Protein AF-A0A959S9S4-F1 (afdb_monomer)

Structure (mmCIF, N/CA/C/O backbone):
data_AF-A0A959S9S4-F1
#
_entry.id   AF-A0A959S9S4-F1
#
loop_
_atom_site.group_PDB
_atom_site.id
_atom_site.type_symbol
_atom_site.label_atom_id
_atom_site.label_alt_id
_atom_site.label_comp_id
_atom_site.label_asym_id
_atom_site.label_entity_id
_atom_site.label_seq_id
_atom_site.pdbx_PDB_ins_code
_atom_site.Cartn_x
_atom_site.Cartn_y
_atom_site.Cartn_z
_atom_site.occupancy
_atom_site.B_iso_or_equiv
_atom_site.auth_seq_id
_atom_site.auth_comp_id
_atom_site.auth_asym_id
_atom_site.auth_atom_id
_atom_site.pdbx_PDB_model_num
ATOM 1 N N . THR A 1 1 ? 29.282 29.010 -17.585 1.00 43.41 1 THR A N 1
ATOM 2 C CA . THR A 1 1 ? 30.269 29.584 -16.651 1.00 43.41 1 THR A CA 1
ATOM 3 C C . THR A 1 1 ? 29.646 29.539 -15.288 1.00 43.41 1 THR A C 1
ATOM 5 O O . THR A 1 1 ? 28.733 30.314 -15.076 1.00 43.41 1 THR A O 1
ATOM 8 N N . GLU A 1 2 ? 30.041 28.625 -14.407 1.00 39.62 2 GLU A N 1
ATOM 9 C CA . GLU A 1 2 ? 29.516 28.628 -13.039 1.00 39.62 2 GLU A CA 1
ATOM 10 C C . GLU A 1 2 ? 30.531 28.007 -12.082 1.00 39.62 2 GLU A C 1
ATOM 12 O O . GLU A 1 2 ? 31.120 26.963 -12.358 1.00 39.62 2 GLU A O 1
ATOM 17 N N . VAL A 1 3 ? 30.793 28.742 -11.004 1.00 46.78 3 VAL A N 1
ATOM 18 C CA . VAL A 1 3 ? 31.687 28.386 -9.905 1.00 46.78 3 VAL A CA 1
ATOM 19 C C . VAL A 1 3 ? 30.784 28.032 -8.739 1.00 46.78 3 VAL A C 1
ATOM 21 O O . VAL A 1 3 ? 30.059 28.902 -8.261 1.00 46.78 3 VAL A O 1
ATOM 24 N N . LEU A 1 4 ? 30.842 26.792 -8.264 1.00 48.06 4 LEU A N 1
ATOM 25 C CA . LEU A 1 4 ? 30.168 26.383 -7.039 1.00 48.06 4 LEU A CA 1
ATOM 26 C C . LEU A 1 4 ? 31.150 25.588 -6.168 1.00 48.06 4 LEU A C 1
ATOM 28 O O . LEU A 1 4 ? 31.636 24.543 -6.573 1.00 48.06 4 LEU A O 1
ATOM 32 N N . PHE A 1 5 ? 31.399 26.164 -4.984 1.00 49.03 5 PHE A N 1
ATOM 33 C CA . PHE A 1 5 ? 32.101 25.656 -3.794 1.00 49.03 5 PHE A CA 1
ATOM 34 C C . PHE A 1 5 ? 33.654 25.663 -3.787 1.00 49.03 5 PHE A C 1
ATOM 36 O O . PHE A 1 5 ? 34.321 24.953 -4.514 1.00 49.03 5 PHE A O 1
ATOM 43 N N . GLN A 1 6 ? 34.200 26.526 -2.909 1.00 51.00 6 GLN A N 1
ATOM 44 C CA . GLN A 1 6 ? 35.607 26.776 -2.522 1.00 51.00 6 GLN A CA 1
ATOM 45 C C . GLN A 1 6 ? 36.687 26.952 -3.618 1.00 51.00 6 GLN A C 1
ATOM 47 O O . GLN A 1 6 ? 36.941 26.127 -4.486 1.00 51.00 6 GLN A O 1
ATOM 52 N N . ARG A 1 7 ? 37.415 28.075 -3.512 1.00 52.47 7 ARG A N 1
ATOM 53 C CA . ARG A 1 7 ? 38.509 28.488 -4.406 1.00 52.47 7 ARG A CA 1
ATOM 54 C C . ARG A 1 7 ? 39.643 27.450 -4.442 1.00 52.47 7 ARG A C 1
ATOM 56 O O . ARG A 1 7 ? 40.525 27.489 -3.591 1.00 52.47 7 ARG A O 1
ATOM 63 N N . GLY A 1 8 ? 39.663 26.599 -5.468 1.00 62.91 8 GLY A N 1
ATOM 64 C CA . GLY A 1 8 ? 40.870 25.869 -5.879 1.00 62.91 8 GLY A CA 1
ATOM 65 C C . GLY A 1 8 ? 40.650 24.482 -6.477 1.00 62.91 8 GLY A C 1
ATOM 66 O O . GLY A 1 8 ? 41.492 24.038 -7.253 1.00 62.91 8 GLY A O 1
ATOM 67 N N . VAL A 1 9 ? 39.528 23.820 -6.182 1.00 62.28 9 VAL A N 1
ATOM 68 C CA . VAL A 1 9 ? 39.210 22.489 -6.721 1.00 62.28 9 VAL A CA 1
ATOM 69 C C . VAL A 1 9 ? 38.007 22.619 -7.648 1.00 62.28 9 VAL A C 1
ATOM 71 O O . VAL A 1 9 ? 36.978 23.160 -7.264 1.00 62.28 9 VAL A O 1
ATOM 74 N N . LYS A 1 10 ? 38.158 22.195 -8.906 1.00 68.38 10 LYS A N 1
ATOM 75 C CA . LYS A 1 10 ? 37.028 22.083 -9.832 1.00 68.38 10 LYS A CA 1
ATOM 76 C C . LYS A 1 10 ? 36.351 20.747 -9.559 1.00 68.38 10 LYS A C 1
ATOM 78 O O . LYS A 1 10 ? 36.948 19.710 -9.846 1.00 68.38 10 LYS A O 1
ATOM 83 N N . ASP A 1 11 ? 35.139 20.777 -9.024 1.00 71.19 11 ASP A N 1
ATOM 84 C CA . ASP A 1 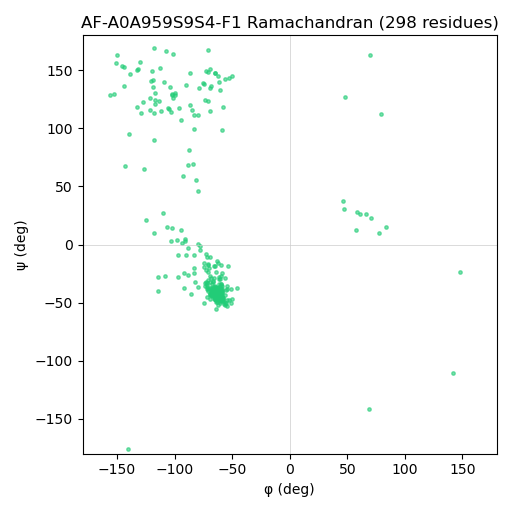11 ? 34.331 19.568 -8.915 1.00 71.19 11 ASP A CA 1
ATOM 85 C C . ASP A 1 11 ? 33.962 19.042 -10.308 1.00 71.19 11 ASP A C 1
ATOM 87 O O . ASP A 1 11 ? 33.800 19.796 -11.275 1.00 71.19 11 ASP A O 1
ATOM 91 N N . SER A 1 12 ? 33.858 17.717 -10.416 1.00 82.56 12 SER A N 1
ATOM 92 C CA . SER A 1 12 ? 33.338 17.080 -11.625 1.00 82.56 12 SER A CA 1
ATOM 93 C C . SER A 1 12 ? 31.848 17.383 -1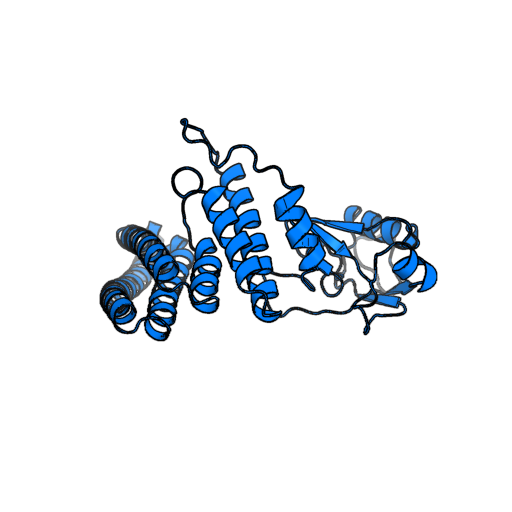1.746 1.00 82.56 12 SER A C 1
ATOM 95 O O . SER A 1 12 ? 31.111 17.269 -10.770 1.00 82.56 12 SER A O 1
ATOM 97 N N . TYR A 1 13 ? 31.403 17.755 -12.942 1.00 86.94 13 TYR A N 1
ATOM 98 C CA . TYR A 1 13 ? 30.013 18.107 -13.208 1.00 86.94 13 TYR A CA 1
ATOM 99 C C . TYR A 1 13 ? 29.509 17.378 -14.452 1.00 86.94 13 TYR A C 1
ATOM 101 O O . TYR A 1 13 ? 30.276 17.098 -15.376 1.00 86.94 13 TYR A O 1
ATOM 109 N N . PHE A 1 14 ? 28.207 17.106 -14.487 1.00 86.06 14 PHE A N 1
ATOM 110 C CA . PHE A 1 14 ? 27.527 16.715 -15.716 1.00 86.06 14 PHE A CA 1
ATOM 111 C C . PHE A 1 14 ? 27.014 17.973 -16.427 1.00 86.06 14 PHE A C 1
ATOM 113 O O . PHE A 1 14 ? 26.462 18.857 -15.772 1.00 86.06 14 PHE A O 1
ATOM 120 N N . PRO A 1 15 ? 27.156 18.077 -17.760 1.00 89.75 15 PRO A N 1
ATOM 121 C CA . PRO A 1 15 ? 26.667 19.233 -18.515 1.00 89.75 15 PRO A CA 1
ATOM 122 C C . PRO A 1 15 ? 25.133 19.262 -18.652 1.00 89.75 15 PRO A C 1
ATOM 124 O O . PRO A 1 15 ? 24.579 20.233 -19.158 1.00 89.75 15 PRO A O 1
ATOM 127 N N . THR A 1 16 ? 24.449 18.194 -18.233 1.00 92.25 16 THR A N 1
ATOM 128 C CA . THR A 1 16 ? 22.994 18.024 -18.267 1.00 92.25 16 THR A CA 1
ATOM 129 C C . THR A 1 16 ? 22.547 17.216 -17.052 1.00 92.25 16 THR A C 1
ATOM 131 O O . THR A 1 16 ? 23.310 16.410 -16.522 1.00 92.25 16 THR A O 1
ATOM 134 N N . ASN A 1 17 ? 21.300 17.411 -16.632 1.00 93.25 17 ASN A N 1
ATOM 135 C CA . ASN A 1 17 ? 20.627 16.588 -15.629 1.00 93.25 17 ASN A CA 1
ATOM 136 C C . ASN A 1 17 ? 19.619 15.597 -16.246 1.00 93.25 17 ASN A C 1
ATOM 138 O O . ASN A 1 17 ? 18.934 14.889 -15.510 1.00 93.25 17 ASN A O 1
ATOM 142 N N . LYS A 1 18 ? 19.519 15.556 -17.580 1.00 95.69 18 LYS A N 1
ATOM 143 C CA . LYS A 1 18 ? 18.645 14.657 -18.343 1.00 95.69 18 LYS A CA 1
ATOM 144 C C . LYS A 1 18 ? 19.453 13.508 -18.925 1.00 95.69 18 LYS A C 1
ATOM 146 O O . LYS A 1 18 ? 20.451 13.747 -19.606 1.00 95.69 18 LYS A O 1
ATOM 151 N N . PHE A 1 19 ? 18.984 12.292 -18.688 1.00 95.06 19 PHE A N 1
ATOM 152 C CA . PHE A 1 19 ? 19.636 11.048 -19.073 1.00 95.06 19 PHE A CA 1
ATOM 153 C C . PHE A 1 19 ? 18.646 10.138 -19.802 1.00 95.06 19 PHE A C 1
ATOM 155 O O . PHE A 1 19 ? 17.430 10.277 -19.663 1.00 95.06 19 PHE A O 1
ATOM 162 N N . SER A 1 20 ? 19.181 9.223 -20.605 1.00 95.94 20 SER A N 1
ATOM 163 C CA . SER A 1 20 ? 18.393 8.290 -21.403 1.00 95.94 20 SER A CA 1
ATOM 164 C C . SER A 1 20 ? 19.095 6.941 -21.461 1.00 95.94 20 SER A C 1
ATOM 166 O O . SER A 1 20 ? 20.311 6.896 -21.653 1.00 95.94 20 SER A O 1
ATOM 168 N N . ILE A 1 21 ? 18.337 5.860 -21.292 1.00 96.38 21 ILE A N 1
ATOM 169 C CA . ILE A 1 21 ? 18.815 4.483 -21.444 1.00 96.38 21 ILE A CA 1
ATOM 170 C C . ILE A 1 21 ? 18.127 3.901 -22.683 1.00 96.38 21 ILE A C 1
ATOM 172 O O . ILE A 1 21 ? 16.899 3.772 -22.668 1.00 96.38 21 ILE A O 1
ATOM 176 N N . PRO A 1 22 ? 18.862 3.565 -23.759 1.00 96.62 22 PRO A N 1
ATOM 177 C CA . PRO A 1 22 ? 18.266 2.964 -24.946 1.00 96.62 22 PRO A CA 1
ATOM 178 C C . PRO A 1 22 ? 17.685 1.584 -24.623 1.00 96.62 22 PRO A C 1
ATOM 180 O O . PRO A 1 22 ? 18.199 0.863 -23.768 1.00 96.62 22 PRO A O 1
ATOM 183 N N . VAL A 1 23 ? 16.604 1.217 -25.308 1.00 97.25 23 VAL A N 1
ATOM 184 C CA . VAL A 1 23 ? 15.898 -0.051 -25.099 1.00 97.25 23 VAL A CA 1
ATOM 185 C C . VAL A 1 23 ? 15.878 -0.829 -26.407 1.00 97.25 23 VAL A C 1
ATOM 187 O O . VAL A 1 23 ? 15.261 -0.400 -27.384 1.00 97.25 23 VAL A O 1
ATOM 190 N N . ASP A 1 24 ? 16.528 -1.993 -26.420 1.00 95.06 24 ASP A N 1
ATOM 191 C CA . ASP A 1 24 ? 16.422 -2.935 -27.530 1.00 95.06 24 ASP A CA 1
ATOM 192 C C . ASP A 1 24 ? 15.218 -3.863 -27.338 1.00 95.06 24 ASP A C 1
ATOM 194 O O . ASP A 1 24 ? 15.136 -4.604 -26.355 1.00 95.06 24 ASP A O 1
ATOM 198 N N . SER A 1 25 ? 14.284 -3.838 -28.293 1.00 94.56 25 SER A N 1
ATOM 199 C CA . SER A 1 25 ? 13.065 -4.647 -28.216 1.00 94.56 25 SER A CA 1
ATOM 200 C C . SER A 1 25 ? 13.353 -6.146 -28.215 1.00 94.56 25 SER A C 1
ATOM 202 O O . SER A 1 25 ? 12.657 -6.887 -27.527 1.00 94.56 25 SER A O 1
ATOM 204 N N . ALA A 1 26 ? 14.352 -6.616 -28.971 1.00 95.19 26 ALA A N 1
ATOM 205 C CA . ALA A 1 26 ? 14.633 -8.047 -29.027 1.00 95.19 26 ALA A CA 1
ATOM 206 C C . ALA A 1 26 ? 15.126 -8.551 -27.663 1.00 95.19 26 ALA A C 1
ATOM 208 O O . ALA A 1 26 ? 14.662 -9.593 -27.201 1.00 95.19 26 ALA A O 1
ATOM 209 N N . THR A 1 27 ? 15.963 -7.772 -26.976 1.00 95.94 27 THR A N 1
ATOM 210 C CA . THR A 1 27 ? 16.437 -8.065 -25.621 1.00 95.94 27 THR A CA 1
ATOM 211 C C . THR A 1 27 ? 15.300 -8.058 -24.603 1.00 95.94 27 THR A C 1
ATOM 213 O O . THR A 1 27 ? 15.095 -9.065 -23.925 1.00 95.94 27 THR A O 1
ATOM 216 N N . VAL A 1 28 ? 14.526 -6.968 -24.491 1.00 96.19 28 VAL A N 1
ATOM 217 C CA . VAL A 1 28 ? 13.542 -6.841 -23.396 1.00 96.19 28 VAL A CA 1
ATOM 218 C C . VAL A 1 28 ? 12.338 -7.773 -23.539 1.00 96.19 28 VAL A C 1
ATOM 220 O O . VAL A 1 28 ? 11.808 -8.227 -22.526 1.00 96.19 28 VAL A O 1
ATOM 223 N N . PHE A 1 29 ? 11.922 -8.110 -24.763 1.00 95.75 29 PHE A N 1
ATOM 224 C CA . PHE A 1 29 ? 10.915 -9.155 -24.980 1.00 95.75 29 PHE A CA 1
ATOM 225 C C . PHE A 1 29 ? 11.530 -10.559 -24.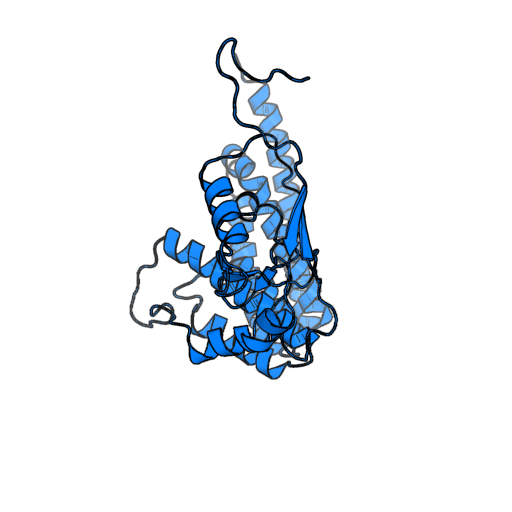892 1.00 95.75 29 PHE A C 1
ATOM 227 O O . PHE A 1 29 ? 10.905 -11.469 -24.351 1.00 95.75 29 PHE A O 1
ATOM 234 N N . GLY A 1 30 ? 12.764 -10.744 -25.374 1.00 95.31 30 GLY A N 1
ATOM 235 C CA . GLY A 1 30 ? 13.457 -12.035 -25.363 1.00 95.31 30 GLY A CA 1
ATOM 236 C C . GLY A 1 30 ? 13.809 -12.538 -23.961 1.00 95.31 30 GLY A C 1
ATOM 237 O O . GLY A 1 30 ? 13.783 -13.744 -23.723 1.00 95.31 30 GLY A O 1
ATOM 238 N N . ASN A 1 31 ? 14.088 -11.633 -23.019 1.00 93.75 31 ASN A N 1
ATOM 239 C CA . ASN A 1 31 ? 14.417 -11.972 -21.631 1.00 93.75 31 ASN A CA 1
ATOM 240 C C . ASN A 1 31 ? 13.231 -11.860 -20.650 1.00 93.75 31 ASN A C 1
ATOM 242 O O . ASN A 1 31 ? 13.411 -12.040 -19.443 1.00 93.75 31 ASN A O 1
ATOM 246 N N . GLY A 1 32 ? 12.027 -11.550 -21.144 1.00 92.44 32 GLY A N 1
ATOM 247 C CA . GLY A 1 32 ? 10.818 -11.425 -20.326 1.00 92.44 32 GLY A CA 1
ATOM 248 C C . GLY A 1 32 ? 10.783 -10.194 -19.413 1.00 92.44 32 GLY A C 1
ATOM 249 O O . GLY A 1 32 ? 10.100 -10.213 -18.390 1.00 92.44 32 GLY A O 1
ATOM 250 N N . THR A 1 33 ? 11.534 -9.134 -19.730 1.00 94.50 33 THR A N 1
ATOM 251 C CA . THR A 1 33 ? 11.342 -7.807 -19.111 1.00 94.50 33 THR A CA 1
ATOM 252 C C . THR A 1 33 ? 10.019 -7.193 -19.544 1.00 94.50 33 THR A C 1
ATOM 254 O O . THR A 1 33 ? 9.323 -6.610 -18.718 1.00 94.50 33 THR A O 1
ATOM 257 N N . LEU A 1 34 ? 9.666 -7.374 -20.815 1.00 95.38 34 LEU A N 1
ATOM 258 C CA . LEU A 1 34 ? 8.348 -7.094 -21.360 1.00 9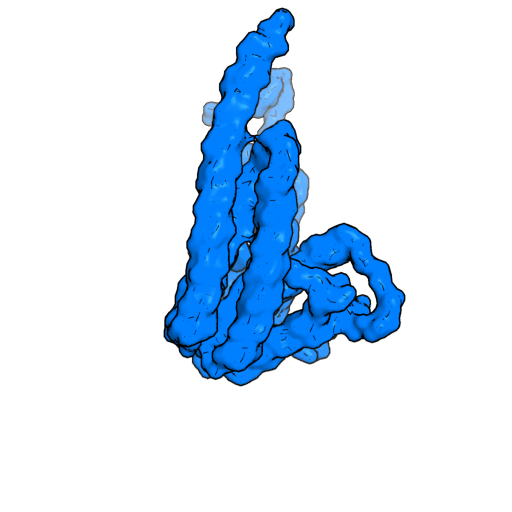5.38 34 LEU A CA 1
ATOM 259 C C . LEU A 1 34 ? 7.665 -8.394 -21.780 1.00 95.38 34 LEU A C 1
ATOM 261 O O . LEU A 1 34 ? 8.302 -9.375 -22.16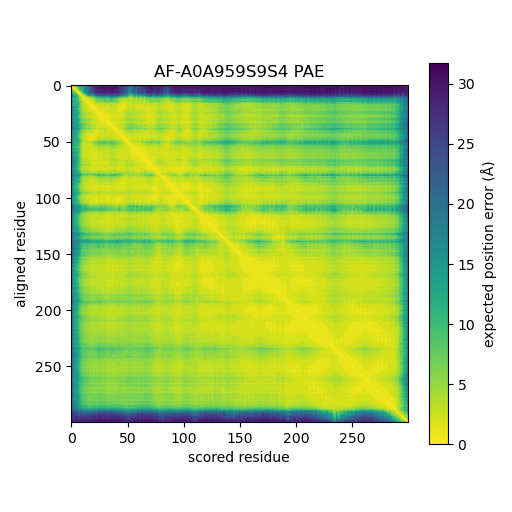8 1.00 95.38 34 LEU A O 1
ATOM 265 N N . THR A 1 35 ? 6.343 -8.377 -21.727 1.00 93.25 35 THR A N 1
ATOM 266 C CA . THR A 1 35 ? 5.458 -9.457 -22.153 1.00 93.25 35 THR A CA 1
ATOM 267 C C . THR A 1 35 ? 4.571 -8.987 -23.300 1.00 93.25 35 THR A C 1
ATOM 269 O O . THR A 1 35 ? 4.448 -7.796 -23.565 1.00 93.25 35 THR A O 1
ATOM 272 N N . ALA A 1 36 ? 3.865 -9.909 -23.958 1.00 91.94 36 ALA A N 1
ATOM 273 C CA . ALA A 1 36 ? 2.897 -9.547 -24.996 1.00 91.94 36 ALA A CA 1
ATOM 274 C C . ALA A 1 36 ? 1.752 -8.637 -24.494 1.00 91.94 36 ALA A C 1
ATOM 276 O O . ALA A 1 36 ? 1.088 -8.002 -25.310 1.00 91.94 36 ALA A O 1
ATOM 277 N N . LYS A 1 37 ? 1.520 -8.561 -23.172 1.00 90.50 37 LYS A N 1
ATOM 278 C CA . LYS A 1 37 ? 0.549 -7.637 -22.564 1.00 90.50 37 LYS A CA 1
ATOM 279 C C . LYS A 1 37 ? 1.050 -6.184 -22.555 1.00 90.50 37 LYS A C 1
ATOM 281 O O . LYS A 1 37 ? 0.243 -5.266 -22.457 1.00 90.50 37 LYS A O 1
ATOM 286 N N . ASP A 1 38 ? 2.357 -5.964 -22.694 1.00 93.00 38 ASP A N 1
ATOM 287 C CA . ASP A 1 38 ? 2.987 -4.643 -22.669 1.00 93.00 38 ASP A CA 1
ATOM 288 C C . ASP A 1 38 ? 2.919 -3.969 -24.043 1.00 93.00 38 ASP A C 1
ATOM 290 O O . ASP A 1 38 ? 3.914 -3.806 -24.750 1.00 93.00 38 ASP A O 1
ATOM 294 N N . THR A 1 39 ? 1.709 -3.583 -24.449 1.00 89.75 39 THR A N 1
ATOM 295 C CA . THR A 1 39 ? 1.465 -2.966 -25.763 1.00 89.75 39 THR A CA 1
ATOM 296 C C . THR A 1 39 ? 1.978 -1.530 -25.860 1.00 89.75 39 THR A C 1
ATOM 298 O O . THR A 1 39 ? 2.204 -1.037 -26.964 1.00 89.75 39 THR A O 1
ATOM 301 N N . VAL A 1 40 ? 2.155 -0.852 -24.722 1.00 93.00 40 VAL A N 1
ATOM 302 C CA . VAL A 1 40 ? 2.684 0.515 -24.624 1.00 93.00 40 VAL A CA 1
ATOM 303 C C . VAL A 1 40 ? 3.982 0.472 -23.821 1.00 93.00 40 VAL A C 1
ATOM 305 O O . VAL A 1 40 ? 3.967 0.164 -22.634 1.00 93.00 40 VAL A O 1
ATOM 308 N N . TRP A 1 41 ? 5.102 0.763 -24.481 1.00 95.69 41 TRP A N 1
ATOM 309 C CA . TRP A 1 41 ? 6.447 0.764 -23.903 1.00 95.69 41 TRP A CA 1
ATOM 310 C C . TRP A 1 41 ? 7.334 1.790 -24.626 1.00 95.69 41 TRP A C 1
ATOM 312 O O . TRP A 1 41 ? 7.004 2.255 -25.722 1.00 95.69 41 TRP A O 1
ATOM 322 N N . GLU A 1 42 ? 8.456 2.162 -24.016 1.00 95.88 42 GLU A N 1
ATOM 323 C CA . GLU A 1 42 ? 9.351 3.205 -24.515 1.00 95.88 42 GLU A CA 1
ATOM 324 C C . GLU A 1 42 ? 10.621 2.635 -25.152 1.00 95.88 42 GLU A C 1
ATOM 326 O O . GLU A 1 42 ? 11.304 1.789 -24.583 1.00 95.88 42 GLU A O 1
ATOM 331 N N . ARG A 1 43 ? 11.013 3.177 -26.313 1.00 95.94 43 ARG A N 1
ATOM 332 C CA . ARG A 1 43 ? 12.289 2.836 -26.981 1.00 95.94 43 ARG A CA 1
ATOM 333 C C . ARG A 1 43 ? 13.525 3.346 -26.234 1.00 95.94 43 ARG A C 1
ATOM 335 O O . ARG A 1 43 ? 14.651 2.999 -26.585 1.00 95.94 43 ARG A O 1
ATOM 342 N N . SER A 1 44 ? 13.317 4.198 -25.242 1.00 96.62 44 SER A N 1
ATOM 343 C CA . SER A 1 44 ? 14.352 4.751 -24.385 1.00 96.62 44 SER A CA 1
ATOM 344 C C . SER A 1 44 ? 13.724 5.166 -23.062 1.00 96.62 44 SER A C 1
ATOM 346 O O . SER A 1 44 ? 12.765 5.934 -23.092 1.00 96.62 44 SER A O 1
ATOM 348 N N . VAL A 1 45 ? 14.283 4.734 -21.935 1.00 97.12 45 VAL A N 1
ATOM 349 C CA . VAL A 1 45 ? 13.866 5.216 -20.613 1.00 97.12 45 VAL A CA 1
ATOM 350 C C . VAL A 1 45 ? 14.521 6.566 -20.369 1.00 97.12 45 VAL A C 1
ATOM 352 O O . VAL A 1 45 ? 15.742 6.648 -20.228 1.00 97.12 45 VAL A O 1
ATOM 355 N N . ASN A 1 46 ? 13.717 7.626 -20.350 1.00 95.81 46 ASN A N 1
ATOM 356 C CA . ASN A 1 46 ? 14.190 8.993 -20.161 1.00 95.81 46 ASN A CA 1
ATOM 357 C C . ASN A 1 46 ? 13.923 9.451 -18.729 1.00 95.81 46 ASN A C 1
ATOM 359 O O . ASN A 1 46 ? 12.797 9.378 -18.252 1.00 95.81 46 ASN A O 1
ATOM 363 N N . PHE A 1 47 ? 14.940 9.983 -18.055 1.00 94.88 47 PHE A N 1
ATOM 364 C CA . PHE A 1 47 ? 14.794 10.449 -16.679 1.00 94.88 47 PHE A CA 1
ATOM 365 C C . PHE A 1 47 ? 15.633 11.694 -16.406 1.00 94.88 47 PHE A C 1
ATOM 367 O O . PHE A 1 47 ? 16.656 11.961 -17.040 1.00 94.88 47 PHE A O 1
ATOM 374 N N . GLU A 1 48 ? 15.168 12.486 -15.446 1.00 94.62 48 GLU A N 1
ATOM 375 C CA . GLU A 1 48 ? 15.830 13.712 -15.012 1.00 94.62 48 GLU A CA 1
ATOM 376 C C . GLU A 1 48 ? 16.247 13.591 -13.551 1.00 94.62 48 GLU A C 1
ATOM 378 O O . GLU A 1 48 ? 15.409 13.381 -12.675 1.00 94.62 48 GLU A O 1
ATOM 383 N N . ILE A 1 49 ? 17.528 13.794 -13.270 1.00 92.94 49 ILE A N 1
ATOM 384 C CA . ILE A 1 49 ? 18.044 13.831 -11.906 1.00 92.94 49 ILE A CA 1
ATOM 385 C C . ILE A 1 49 ? 17.823 15.244 -11.346 1.00 92.94 49 ILE A C 1
ATOM 387 O O . ILE A 1 49 ? 18.580 16.178 -11.614 1.00 92.94 49 ILE A O 1
ATOM 391 N N . LYS A 1 50 ? 16.762 15.419 -10.553 1.00 88.56 50 LYS A N 1
ATOM 392 C CA . LYS A 1 50 ? 16.341 16.717 -9.990 1.00 88.56 50 LYS A CA 1
ATOM 393 C C . LYS A 1 50 ? 17.131 17.111 -8.734 1.00 88.56 50 LYS A C 1
ATOM 395 O O . LYS A 1 50 ? 16.558 17.350 -7.674 1.00 88.56 50 LYS A O 1
ATOM 400 N N . ARG A 1 51 ? 18.461 17.166 -8.833 1.00 86.44 51 ARG A N 1
ATOM 401 C CA . ARG A 1 51 ? 19.345 17.577 -7.730 1.00 86.44 51 ARG A CA 1
ATOM 402 C C . ARG A 1 51 ? 20.633 18.224 -8.225 1.00 86.44 51 ARG A C 1
ATOM 404 O O . ARG A 1 51 ? 21.075 17.980 -9.338 1.00 86.44 51 ARG A O 1
ATOM 411 N N . GLN A 1 52 ? 21.224 19.047 -7.360 1.00 85.31 52 GLN A N 1
ATOM 412 C CA . GLN A 1 52 ? 22.491 19.743 -7.620 1.00 85.31 52 GLN A CA 1
ATOM 413 C C . GLN A 1 52 ? 23.706 18.871 -7.259 1.00 85.31 52 GLN A C 1
ATOM 415 O O . GLN A 1 52 ? 24.689 18.826 -7.987 1.00 85.31 52 GLN A O 1
ATOM 420 N N . MET A 1 53 ? 23.617 18.189 -6.111 1.00 88.12 53 MET A N 1
ATOM 421 C CA . MET A 1 53 ? 24.529 17.152 -5.609 1.00 88.12 53 MET A CA 1
ATOM 422 C C . MET A 1 53 ? 24.481 15.860 -6.439 1.00 88.12 53 MET A C 1
ATOM 424 O O . MET A 1 53 ? 23.370 15.396 -6.636 1.00 88.12 53 MET A O 1
ATOM 428 N N . LEU A 1 54 ? 25.584 15.189 -6.796 1.00 89.31 54 LEU A N 1
ATOM 429 C CA . LEU A 1 54 ? 25.597 13.724 -6.962 1.00 89.31 54 LEU A CA 1
ATOM 430 C C . LEU A 1 54 ? 26.552 13.074 -5.957 1.00 89.31 54 LEU A C 1
ATOM 432 O O . LEU A 1 54 ? 27.691 13.502 -5.806 1.00 89.31 54 LEU A O 1
ATOM 436 N N . LEU A 1 55 ? 26.078 12.043 -5.254 1.00 91.38 55 LEU A N 1
ATOM 437 C CA . LEU A 1 55 ? 26.887 11.265 -4.308 1.00 91.38 55 LEU A CA 1
ATOM 438 C C . LEU A 1 55 ? 27.315 9.941 -4.956 1.00 91.38 55 LEU A C 1
ATOM 440 O O . LEU A 1 55 ? 26.718 9.507 -5.939 1.00 91.38 55 LEU A O 1
ATOM 444 N N . LYS A 1 56 ? 28.313 9.262 -4.378 1.00 92.25 56 LYS A N 1
ATOM 445 C CA . LYS A 1 56 ? 28.861 8.009 -4.933 1.00 92.25 56 LYS A CA 1
ATOM 446 C C . LYS A 1 56 ? 27.804 6.924 -5.162 1.00 92.25 56 LYS A C 1
ATOM 448 O O . LYS A 1 56 ? 27.849 6.267 -6.191 1.00 92.25 56 LYS A O 1
ATOM 453 N N . ASN A 1 57 ? 26.836 6.772 -4.258 1.00 91.62 57 ASN A N 1
ATOM 454 C CA . ASN A 1 57 ? 25.727 5.826 -4.429 1.00 91.62 57 ASN A CA 1
ATOM 455 C C . ASN A 1 57 ? 24.911 6.107 -5.705 1.00 91.62 57 ASN A C 1
ATOM 457 O O . ASN A 1 57 ? 24.546 5.174 -6.405 1.00 91.62 57 ASN A O 1
ATOM 461 N N . HIS A 1 58 ? 24.686 7.376 -6.052 1.00 92.50 58 HIS A N 1
ATOM 462 C CA . HIS A 1 58 ? 23.975 7.753 -7.276 1.00 92.50 58 HIS A CA 1
ATOM 463 C C . HIS A 1 58 ? 24.801 7.422 -8.520 1.00 92.50 58 HIS A C 1
ATOM 465 O O . HIS A 1 58 ? 24.275 6.866 -9.478 1.00 92.50 58 HIS A O 1
ATOM 471 N N . LEU A 1 59 ? 26.107 7.715 -8.481 1.00 92.94 59 LEU A N 1
ATOM 472 C CA . LEU A 1 59 ? 27.024 7.379 -9.571 1.00 92.94 59 LEU A CA 1
ATOM 473 C C . LEU A 1 59 ? 27.100 5.866 -9.798 1.00 92.94 59 LEU A C 1
ATOM 475 O O . LEU A 1 59 ? 27.147 5.441 -10.942 1.00 92.94 59 LEU A O 1
ATOM 479 N N . MET A 1 60 ? 27.048 5.060 -8.735 1.00 94.19 60 MET A N 1
ATOM 480 C CA . MET A 1 60 ? 26.992 3.600 -8.852 1.00 94.19 60 MET A CA 1
ATOM 481 C C . MET A 1 60 ? 25.710 3.119 -9.538 1.00 94.19 60 MET A C 1
ATOM 483 O O . MET A 1 60 ? 25.780 2.224 -10.372 1.00 94.19 60 MET A O 1
ATOM 487 N N . VAL A 1 61 ? 24.548 3.705 -9.222 1.00 94.62 61 VAL A N 1
ATOM 488 C CA . VAL A 1 61 ? 23.296 3.360 -9.920 1.00 94.62 61 VAL A CA 1
ATOM 489 C C . VAL A 1 61 ? 23.386 3.750 -11.397 1.00 94.62 61 VAL A C 1
ATOM 491 O O . VAL A 1 61 ? 23.024 2.956 -12.257 1.00 94.62 61 VAL A O 1
ATOM 494 N N . MET A 1 62 ? 23.912 4.938 -11.708 1.00 94.12 62 MET A N 1
ATOM 495 C CA . MET A 1 62 ? 24.090 5.386 -13.094 1.00 94.12 62 MET A CA 1
ATOM 496 C C . MET A 1 62 ? 25.068 4.505 -13.879 1.00 94.12 62 MET A C 1
ATOM 498 O O . MET A 1 62 ? 24.779 4.160 -15.019 1.00 94.12 62 MET A O 1
ATOM 502 N N . ASP A 1 63 ? 26.194 4.125 -13.276 1.00 95.31 63 ASP A N 1
ATOM 503 C CA . ASP A 1 63 ? 27.182 3.226 -13.880 1.00 95.31 63 ASP A CA 1
ATOM 504 C C . ASP A 1 63 ? 26.584 1.838 -14.143 1.00 95.31 63 ASP A C 1
ATOM 506 O O . ASP A 1 63 ? 26.728 1.292 -15.235 1.00 95.31 63 ASP A O 1
ATOM 510 N N . LEU A 1 64 ? 25.816 1.311 -13.185 1.00 95.75 64 LEU A N 1
ATOM 511 C CA . LEU A 1 64 ? 25.093 0.055 -13.350 1.00 95.75 64 LEU A CA 1
ATOM 512 C C . LEU A 1 64 ? 24.071 0.137 -14.492 1.00 95.75 64 LEU A C 1
ATOM 514 O O . LEU A 1 64 ? 23.989 -0.784 -15.296 1.00 95.75 64 LEU A O 1
ATOM 518 N N . LEU A 1 65 ? 23.319 1.234 -14.606 1.00 95.62 65 LEU A N 1
ATOM 519 C CA . LEU A 1 65 ? 22.358 1.424 -15.699 1.00 95.62 65 LEU A CA 1
ATOM 520 C C . LEU A 1 65 ? 23.043 1.550 -17.063 1.00 95.62 65 LEU A C 1
ATOM 522 O O . LEU A 1 65 ? 22.539 1.010 -18.044 1.00 95.62 65 LEU A O 1
ATOM 526 N N . ALA A 1 66 ? 24.184 2.237 -17.120 1.00 94.56 66 ALA A N 1
ATOM 527 C CA . ALA A 1 66 ? 24.923 2.481 -18.354 1.00 94.56 66 ALA A CA 1
ATOM 528 C C . ALA A 1 66 ? 25.611 1.228 -18.921 1.00 94.56 66 ALA A C 1
ATOM 530 O O . ALA A 1 66 ? 25.870 1.190 -20.118 1.00 94.56 66 ALA A O 1
ATOM 531 N N . ASN A 1 67 ? 25.903 0.227 -18.082 1.00 95.69 67 ASN A N 1
ATOM 532 C CA . ASN A 1 67 ? 26.674 -0.963 -18.465 1.00 95.69 67 ASN A CA 1
ATOM 533 C C . ASN A 1 67 ? 25.892 -2.286 -18.335 1.00 95.69 67 ASN A C 1
ATOM 535 O O . ASN A 1 67 ? 26.490 -3.357 -18.394 1.00 95.69 67 ASN A O 1
ATOM 539 N N . ASN A 1 68 ? 24.577 -2.245 -18.092 1.00 94.62 68 ASN A N 1
ATOM 540 C CA . ASN A 1 68 ? 23.761 -3.456 -17.944 1.00 94.62 68 ASN A CA 1
ATOM 541 C C . ASN A 1 68 ? 23.132 -3.935 -19.262 1.00 94.62 68 ASN A C 1
ATOM 543 O O . ASN A 1 68 ? 22.766 -5.101 -19.341 1.00 94.62 68 ASN A O 1
ATOM 547 N N . ASP A 1 69 ? 22.937 -3.051 -20.252 1.00 94.12 69 ASP A N 1
ATOM 548 C CA . ASP A 1 69 ? 22.342 -3.354 -21.572 1.00 94.12 69 ASP A CA 1
ATOM 549 C C . ASP A 1 69 ? 21.047 -4.193 -21.525 1.00 94.12 69 ASP A C 1
ATOM 551 O O . ASP A 1 69 ? 20.733 -4.972 -22.424 1.00 94.12 69 ASP A O 1
ATOM 555 N N . TRP A 1 70 ? 20.270 -4.036 -20.449 1.00 95.88 70 TRP A N 1
ATOM 556 C CA . TRP A 1 70 ? 19.090 -4.850 -20.133 1.00 95.88 70 TRP A CA 1
ATOM 557 C C . TRP A 1 70 ? 19.352 -6.361 -20.011 1.00 95.88 70 TRP A C 1
ATOM 559 O O . TRP A 1 70 ? 18.394 -7.126 -19.925 1.00 95.88 70 TRP A O 1
ATOM 569 N N . GLU A 1 71 ? 20.605 -6.814 -19.941 1.00 94.62 71 GLU A N 1
ATOM 570 C CA . GLU A 1 71 ? 20.958 -8.232 -19.818 1.00 94.62 71 GLU A CA 1
ATOM 571 C C . GLU A 1 71 ? 20.480 -8.829 -18.491 1.00 94.62 71 GLU A C 1
ATOM 573 O O . GLU A 1 71 ? 20.036 -9.980 -18.440 1.00 94.62 71 GLU A O 1
ATOM 578 N N . ARG A 1 72 ? 20.542 -8.045 -17.405 1.00 94.94 72 ARG A N 1
ATOM 579 C CA . ARG A 1 72 ? 20.069 -8.453 -16.077 1.00 94.94 72 ARG A CA 1
ATOM 580 C C . ARG A 1 72 ? 18.944 -7.538 -15.585 1.00 94.94 72 ARG A C 1
ATOM 582 O O . ARG A 1 72 ? 19.012 -6.322 -15.769 1.00 94.94 72 ARG A O 1
ATOM 589 N N . PRO A 1 73 ? 17.920 -8.084 -14.908 1.00 95.81 73 PRO A N 1
ATOM 590 C CA . PRO A 1 73 ? 16.918 -7.267 -14.237 1.00 95.81 73 PRO A CA 1
ATOM 591 C C . PRO A 1 73 ? 17.540 -6.373 -13.157 1.00 95.81 73 PRO A C 1
ATOM 593 O O . PRO A 1 73 ? 18.301 -6.850 -12.312 1.00 95.81 73 PRO A O 1
ATOM 596 N N . ILE A 1 74 ? 17.167 -5.094 -13.153 1.00 96.06 74 ILE A N 1
ATOM 597 C CA . ILE A 1 74 ? 17.562 -4.130 -12.123 1.00 96.06 74 ILE A CA 1
ATOM 598 C C . ILE A 1 74 ? 16.384 -3.948 -11.174 1.00 96.06 74 ILE A C 1
ATOM 600 O O . ILE A 1 74 ? 15.278 -3.633 -11.615 1.00 96.06 74 ILE A O 1
ATOM 604 N N . TYR A 1 75 ? 16.631 -4.142 -9.879 1.00 96.38 75 TYR A N 1
ATOM 605 C CA . TYR A 1 75 ? 15.623 -3.991 -8.836 1.00 96.38 75 TYR A CA 1
ATOM 606 C C . TYR A 1 75 ? 16.025 -2.935 -7.813 1.00 96.38 75 TYR A C 1
ATOM 608 O O . TYR A 1 75 ? 17.174 -2.877 -7.375 1.00 96.38 75 TYR A O 1
ATOM 616 N N . PHE A 1 76 ? 15.035 -2.167 -7.377 1.00 95.62 76 PHE A N 1
ATOM 617 C CA . PHE A 1 76 ? 15.110 -1.245 -6.257 1.00 95.62 76 PHE A CA 1
ATOM 618 C C . PHE A 1 76 ? 14.286 -1.800 -5.096 1.00 95.62 76 PHE A C 1
ATOM 620 O O . PHE A 1 76 ? 13.207 -2.363 -5.293 1.00 95.62 76 PHE A O 1
ATOM 627 N N . ALA A 1 77 ? 14.786 -1.666 -3.872 1.00 93.12 77 ALA A N 1
ATOM 628 C CA . ALA A 1 77 ? 14.018 -2.050 -2.696 1.00 93.12 77 ALA A CA 1
ATOM 629 C C . ALA A 1 77 ? 12.922 -1.011 -2.443 1.00 93.12 77 ALA A C 1
ATOM 631 O O . ALA A 1 77 ? 13.181 0.187 -2.499 1.00 93.12 77 ALA A O 1
ATOM 632 N N . VAL A 1 78 ? 11.715 -1.456 -2.091 1.00 91.31 78 VAL A N 1
ATOM 633 C CA . VAL A 1 78 ? 10.586 -0.543 -1.821 1.00 91.31 78 VAL A CA 1
ATOM 634 C C . VAL A 1 78 ? 10.841 0.394 -0.621 1.00 91.31 78 VAL A C 1
ATOM 636 O O . VAL A 1 78 ? 10.133 1.380 -0.439 1.00 91.31 78 VAL A O 1
ATOM 639 N N . THR A 1 79 ? 11.863 0.105 0.195 1.00 87.75 79 THR A N 1
ATOM 640 C CA . THR A 1 79 ? 12.214 0.821 1.432 1.00 87.75 79 THR A CA 1
ATOM 641 C C . THR A 1 79 ? 13.311 1.879 1.276 1.00 87.75 79 THR A C 1
ATOM 643 O O . THR A 1 79 ? 13.540 2.636 2.215 1.00 87.75 79 THR A O 1
ATOM 646 N N . THR A 1 80 ? 14.007 1.969 0.133 1.00 84.06 80 THR A N 1
ATOM 647 C CA . THR A 1 80 ? 15.199 2.840 -0.010 1.00 84.06 80 THR A CA 1
ATOM 648 C C . THR A 1 80 ? 14.889 4.322 -0.247 1.00 84.06 80 THR A C 1
ATOM 650 O O . THR A 1 80 ? 15.810 5.134 -0.355 1.00 84.06 80 THR A O 1
ATOM 653 N N . GLY A 1 81 ? 13.605 4.685 -0.286 1.00 81.38 81 GLY A N 1
ATOM 654 C CA . GLY A 1 81 ? 13.122 6.056 -0.441 1.00 81.38 81 GLY A CA 1
ATOM 655 C C . GLY A 1 81 ? 13.369 6.659 -1.837 1.00 81.38 81 GLY A C 1
ATOM 656 O O . GLY A 1 81 ? 14.202 6.155 -2.593 1.00 81.38 81 GLY A O 1
ATOM 657 N N . PRO A 1 82 ? 12.674 7.760 -2.191 1.00 86.00 82 PRO A N 1
ATOM 658 C CA . PRO A 1 82 ? 12.738 8.343 -3.536 1.00 86.00 82 PRO A CA 1
ATOM 659 C C . PRO A 1 82 ? 14.126 8.820 -3.990 1.00 86.00 82 PRO A C 1
ATOM 661 O O . PRO A 1 82 ? 14.420 8.775 -5.181 1.00 86.00 82 PRO A O 1
ATOM 664 N N . ASP A 1 83 ? 14.997 9.243 -3.064 1.00 88.81 83 ASP A N 1
ATOM 665 C CA . ASP A 1 83 ? 16.366 9.695 -3.385 1.00 88.81 83 ASP A CA 1
ATOM 666 C C . ASP A 1 83 ? 17.178 8.588 -4.079 1.00 88.81 83 ASP A C 1
ATOM 668 O O . ASP A 1 83 ? 17.844 8.823 -5.088 1.00 88.81 83 ASP A O 1
ATOM 672 N N . SER A 1 84 ? 17.028 7.346 -3.609 1.00 90.19 84 SER A N 1
ATOM 673 C CA . SER A 1 84 ? 17.729 6.182 -4.162 1.00 90.19 84 SER A CA 1
ATOM 674 C C . SER A 1 84 ? 17.244 5.788 -5.560 1.00 90.19 84 SER A C 1
ATOM 676 O O . SER A 1 84 ? 17.962 5.095 -6.277 1.00 90.19 84 SER A O 1
ATOM 678 N N . TYR A 1 85 ? 16.041 6.209 -5.958 1.00 92.44 85 TYR A N 1
ATOM 679 C CA . TYR A 1 85 ? 15.429 5.830 -7.234 1.00 92.44 85 TYR A CA 1
ATOM 680 C C . TYR A 1 85 ? 15.900 6.682 -8.410 1.00 92.44 85 TYR A C 1
ATOM 682 O O . TYR A 1 85 ? 15.555 6.365 -9.542 1.00 92.44 85 TYR A O 1
ATOM 690 N N . ILE A 1 86 ? 16.653 7.765 -8.167 1.00 92.62 86 ILE A N 1
ATOM 691 C CA . ILE A 1 86 ? 17.170 8.688 -9.196 1.00 92.62 86 ILE A CA 1
ATOM 692 C C . ILE A 1 86 ? 16.127 9.120 -10.241 1.00 92.62 86 ILE A C 1
ATOM 694 O O . ILE A 1 86 ? 16.448 9.321 -11.409 1.00 92.62 86 ILE A O 1
ATOM 698 N N . ASN A 1 87 ? 14.884 9.315 -9.790 1.00 93.38 87 ASN A N 1
ATOM 699 C CA . ASN A 1 87 ? 13.735 9.703 -10.607 1.00 93.38 87 ASN A CA 1
ATOM 700 C C . ASN A 1 87 ? 13.269 8.646 -11.639 1.00 93.38 87 ASN A C 1
ATOM 702 O O . ASN A 1 87 ? 12.683 8.998 -12.660 1.00 93.38 87 ASN A O 1
ATOM 706 N N . LEU A 1 88 ? 13.528 7.359 -11.387 1.00 95.19 88 LEU A N 1
ATOM 707 C CA . LEU A 1 88 ? 13.075 6.236 -12.221 1.00 95.19 88 LEU A CA 1
ATOM 708 C C . LEU A 1 88 ? 11.744 5.625 -11.765 1.00 95.19 88 LEU A C 1
ATOM 710 O O . LEU A 1 88 ? 11.284 4.662 -12.372 1.00 95.19 88 LEU A O 1
ATOM 714 N N . GLN A 1 89 ? 11.124 6.151 -10.707 1.00 94.31 89 GLN A N 1
ATOM 715 C CA . GLN A 1 89 ? 9.953 5.535 -10.081 1.00 94.31 89 GLN A CA 1
ATOM 716 C C . GLN A 1 89 ? 8.741 5.367 -11.011 1.00 94.31 89 GLN A C 1
ATOM 718 O O . GLN A 1 89 ? 7.981 4.420 -10.845 1.00 94.31 89 GLN A O 1
ATOM 723 N N . ASP A 1 90 ? 8.595 6.215 -12.032 1.00 95.00 90 ASP A N 1
ATOM 724 C CA . ASP A 1 90 ? 7.520 6.089 -13.029 1.00 95.00 90 ASP A CA 1
ATOM 725 C C . ASP A 1 90 ? 7.737 4.904 -13.991 1.00 95.00 90 ASP A C 1
ATOM 727 O O . ASP A 1 90 ? 6.835 4.540 -14.739 1.00 95.00 90 ASP A O 1
ATOM 731 N N . HIS A 1 91 ? 8.920 4.286 -13.963 1.00 96.81 91 HIS A N 1
ATOM 732 C CA . HIS A 1 91 ? 9.296 3.096 -14.730 1.00 96.81 91 HIS A CA 1
ATOM 733 C C . HIS A 1 91 ? 9.391 1.837 -13.866 1.00 96.81 91 HIS A C 1
ATOM 735 O O . HIS A 1 91 ? 10.004 0.835 -14.250 1.00 96.81 91 HIS A O 1
ATOM 741 N N . PHE A 1 92 ? 8.834 1.889 -12.658 1.00 96.94 92 PHE A N 1
ATOM 742 C CA . PHE A 1 92 ? 8.867 0.769 -11.738 1.00 96.94 92 PHE A CA 1
ATOM 743 C C . PHE A 1 92 ? 7.713 -0.201 -11.959 1.00 96.94 92 PHE A C 1
ATOM 745 O O . PHE A 1 92 ? 6.598 0.155 -12.336 1.00 96.94 92 PHE A O 1
ATOM 752 N N . GLN A 1 93 ? 8.014 -1.462 -11.687 1.00 96.25 93 GLN A N 1
ATOM 753 C CA . GLN A 1 93 ? 7.069 -2.556 -11.657 1.00 96.25 93 GLN A CA 1
ATOM 754 C C . GLN A 1 93 ? 7.235 -3.309 -10.338 1.00 96.25 93 GLN A C 1
ATOM 756 O O . GLN A 1 93 ? 8.276 -3.922 -10.099 1.00 96.25 93 GLN A O 1
ATOM 761 N N . LEU A 1 94 ? 6.227 -3.259 -9.470 1.00 96.94 94 LEU A N 1
ATOM 762 C CA . LEU A 1 94 ? 6.223 -3.985 -8.205 1.00 96.94 94 LEU A CA 1
ATOM 763 C C . LEU A 1 94 ? 6.069 -5.491 -8.460 1.00 96.94 94 LEU A C 1
ATOM 765 O O . LEU A 1 94 ? 5.096 -5.924 -9.077 1.00 96.94 94 LEU A O 1
ATOM 769 N N . GLU A 1 95 ? 7.021 -6.285 -7.964 1.00 96.62 95 GLU A N 1
ATOM 770 C CA . GLU A 1 95 ? 7.044 -7.753 -8.111 1.00 96.62 95 GLU A CA 1
ATOM 771 C C . GLU A 1 95 ? 7.149 -8.491 -6.760 1.00 96.62 95 GLU A C 1
ATOM 773 O O . GLU A 1 95 ? 7.573 -9.649 -6.691 1.00 96.62 95 GLU A O 1
ATOM 778 N N . GLY A 1 96 ? 6.777 -7.825 -5.665 1.00 95.19 96 GLY A N 1
ATOM 779 C CA . GLY A 1 96 ? 6.862 -8.352 -4.304 1.00 95.19 96 GLY A CA 1
ATOM 780 C C . GLY A 1 96 ? 7.277 -7.257 -3.332 1.00 95.19 96 GLY A C 1
ATOM 781 O O . GLY A 1 96 ? 6.524 -6.327 -3.081 1.00 95.19 96 GLY A O 1
ATOM 782 N N . LEU A 1 97 ? 8.499 -7.356 -2.804 1.00 94.00 97 LEU A N 1
ATOM 783 C CA . LEU A 1 97 ? 9.122 -6.327 -1.956 1.00 94.00 97 LEU A CA 1
ATOM 784 C C . LEU A 1 97 ? 10.159 -5.481 -2.708 1.00 94.00 97 LEU A C 1
ATOM 786 O O . LEU A 1 97 ? 10.978 -4.784 -2.101 1.00 94.00 97 LEU A O 1
ATOM 790 N N . THR A 1 98 ? 10.155 -5.569 -4.033 1.00 95.25 98 THR A N 1
ATOM 791 C CA . THR A 1 98 ? 11.092 -4.876 -4.909 1.00 95.25 98 THR A CA 1
ATOM 792 C C . THR A 1 98 ? 10.374 -4.328 -6.134 1.00 95.25 98 THR A C 1
ATOM 794 O O . THR A 1 98 ? 9.427 -4.925 -6.651 1.00 95.25 98 THR A O 1
ATOM 797 N N . TYR A 1 99 ? 10.869 -3.190 -6.603 1.00 96.69 99 TYR A N 1
ATOM 798 C CA . TYR A 1 99 ? 10.495 -2.570 -7.860 1.00 96.69 99 TYR A CA 1
ATOM 799 C C . TYR A 1 99 ? 11.498 -2.967 -8.936 1.00 96.69 99 TYR A C 1
ATOM 801 O O . TYR A 1 99 ? 12.678 -2.642 -8.822 1.00 96.69 99 TYR A O 1
ATOM 809 N N . ARG A 1 100 ? 11.052 -3.664 -9.979 1.00 97.31 100 ARG A N 1
ATOM 810 C CA . ARG A 1 100 ? 11.844 -3.891 -11.189 1.00 97.31 100 ARG A CA 1
ATOM 811 C C . ARG A 1 100 ? 11.802 -2.641 -12.059 1.00 97.31 100 ARG A C 1
ATOM 813 O O . ARG A 1 100 ? 10.723 -2.103 -12.287 1.00 97.31 100 ARG A O 1
ATOM 820 N N . LEU A 1 101 ? 12.944 -2.213 -12.584 1.00 97.25 101 LEU A N 1
ATOM 821 C CA . LEU A 1 101 ? 12.980 -1.215 -13.649 1.00 97.25 101 LEU A CA 1
ATOM 822 C C . LEU A 1 101 ? 12.533 -1.855 -14.970 1.00 97.25 101 LEU A C 1
ATOM 824 O O . LEU A 1 101 ? 13.122 -2.848 -15.406 1.00 97.25 101 LEU A O 1
ATOM 828 N N . VAL A 1 102 ? 11.519 -1.278 -15.613 1.00 97.44 102 VAL A N 1
ATOM 829 C CA . VAL A 1 102 ? 10.993 -1.725 -16.910 1.00 97.44 102 VAL A CA 1
ATOM 830 C C . VAL A 1 102 ? 10.820 -0.535 -17.859 1.00 97.44 102 VAL A C 1
ATOM 832 O O . VAL A 1 102 ? 10.545 0.571 -17.404 1.00 97.44 102 VAL A O 1
ATOM 835 N N . PRO A 1 103 ? 10.936 -0.716 -19.186 1.00 96.94 103 PRO A N 1
ATOM 836 C CA . PRO A 1 103 ? 10.777 0.373 -20.149 1.00 96.94 103 PRO A CA 1
ATOM 837 C C . PRO A 1 103 ? 9.296 0.689 -20.428 1.00 96.94 103 PRO A C 1
ATOM 839 O O . PRO A 1 103 ? 8.875 0.813 -21.574 1.00 96.94 103 PRO A O 1
ATOM 842 N N . VAL A 1 104 ? 8.486 0.794 -19.377 1.00 96.81 104 VAL A N 1
ATOM 843 C CA . VAL A 1 104 ? 7.070 1.174 -19.435 1.00 96.81 104 VAL A CA 1
ATOM 844 C C . VAL A 1 104 ? 6.897 2.409 -18.572 1.00 96.81 104 VAL A C 1
ATOM 846 O O . VAL A 1 104 ? 7.311 2.399 -17.419 1.00 96.81 104 VAL A O 1
ATOM 849 N N . TYR A 1 105 ? 6.322 3.475 -19.123 1.00 96.12 105 TYR A N 1
ATOM 850 C CA . TYR A 1 105 ? 5.986 4.668 -18.351 1.00 96.12 105 TYR A CA 1
ATOM 851 C C . TYR A 1 105 ? 4.615 4.473 -17.695 1.00 96.12 105 TYR A C 1
ATOM 853 O O . TYR A 1 105 ? 3.606 4.291 -18.376 1.00 96.12 105 TYR A O 1
ATOM 861 N N . SER A 1 106 ? 4.574 4.434 -16.368 1.00 94.06 106 SER A N 1
ATOM 862 C CA . SER A 1 106 ? 3.375 4.165 -15.567 1.00 94.06 106 SER A CA 1
ATOM 863 C C . SER A 1 106 ? 3.382 5.014 -14.293 1.00 94.06 106 SER A C 1
ATOM 865 O O . SER A 1 106 ? 3.537 4.474 -13.201 1.00 94.06 106 SER A O 1
ATOM 867 N N . PRO A 1 107 ? 3.243 6.347 -14.403 1.00 91.56 107 PRO A N 1
ATOM 868 C CA . PRO A 1 107 ? 3.217 7.218 -13.236 1.00 91.56 107 PRO A CA 1
ATOM 869 C C . PRO A 1 107 ? 2.029 6.862 -12.340 1.00 91.56 107 PRO A C 1
ATOM 871 O O . PRO A 1 107 ? 0.922 6.613 -12.825 1.00 91.56 107 PRO A O 1
ATOM 874 N N . ASN A 1 108 ? 2.252 6.875 -11.028 1.00 87.38 108 ASN A N 1
ATOM 875 C CA . ASN A 1 108 ? 1.232 6.537 -10.045 1.00 87.38 108 ASN A CA 1
ATOM 876 C C . ASN A 1 108 ? 0.953 7.728 -9.126 1.00 87.38 108 ASN A C 1
ATOM 878 O O . ASN A 1 108 ? 1.872 8.405 -8.668 1.00 87.38 108 ASN A O 1
ATOM 882 N N . GLN A 1 109 ? -0.327 7.995 -8.868 1.00 83.00 109 GLN A N 1
ATOM 883 C CA . GLN A 1 109 ? -0.739 9.048 -7.939 1.00 83.00 109 GLN A CA 1
ATOM 884 C C . GLN A 1 109 ? -0.721 8.574 -6.483 1.00 83.00 109 GLN A C 1
ATOM 886 O O . GLN A 1 109 ? -0.669 9.405 -5.576 1.00 83.00 109 GLN A O 1
ATOM 891 N N . ASN A 1 110 ? -0.762 7.260 -6.250 1.00 81.50 110 ASN A N 1
ATOM 892 C CA . ASN A 1 110 ? -0.679 6.686 -4.919 1.00 81.50 110 ASN A CA 1
ATOM 893 C C . ASN A 1 110 ? 0.746 6.890 -4.370 1.00 81.50 110 ASN A C 1
ATOM 895 O O . ASN A 1 110 ? 1.690 6.292 -4.883 1.00 81.50 110 ASN A O 1
ATOM 899 N N . PRO A 1 111 ? 0.941 7.681 -3.300 1.00 74.31 111 PRO A N 1
ATOM 900 C CA . PRO A 1 111 ? 2.277 7.948 -2.767 1.00 74.31 111 PRO A CA 1
ATOM 901 C C . PRO A 1 111 ? 2.970 6.693 -2.209 1.00 74.31 111 PRO A C 1
ATOM 903 O O . PRO A 1 111 ? 4.193 6.683 -2.061 1.00 74.31 111 PRO A O 1
ATOM 906 N N . ASN A 1 112 ? 2.211 5.635 -1.905 1.00 75.81 112 ASN A N 1
ATOM 907 C CA . ASN A 1 112 ? 2.726 4.385 -1.347 1.00 75.81 112 ASN A CA 1
ATOM 908 C C . ASN A 1 112 ? 3.123 3.359 -2.417 1.00 75.81 112 ASN A C 1
ATOM 910 O O . ASN A 1 112 ? 3.742 2.349 -2.081 1.00 75.81 112 ASN A O 1
ATOM 914 N N . LEU A 1 113 ? 2.793 3.610 -3.686 1.00 86.12 113 LEU A N 1
ATOM 915 C CA . LEU A 1 113 ? 3.069 2.709 -4.797 1.00 86.12 113 LEU A CA 1
ATOM 916 C C . LEU A 1 113 ? 3.798 3.467 -5.902 1.00 86.12 113 LEU A C 1
ATOM 918 O O . LEU A 1 113 ? 3.319 4.469 -6.415 1.00 86.12 113 LEU A O 1
ATOM 922 N N . GLN A 1 114 ? 4.973 2.975 -6.270 1.00 90.88 114 GLN A N 1
ATOM 923 C CA . GLN A 1 114 ? 5.760 3.547 -7.353 1.00 90.88 114 GLN A CA 1
ATOM 924 C C . GLN A 1 114 ? 5.560 2.725 -8.621 1.00 90.88 114 GLN A C 1
ATOM 926 O O . GLN A 1 114 ? 5.693 1.500 -8.594 1.00 90.88 114 G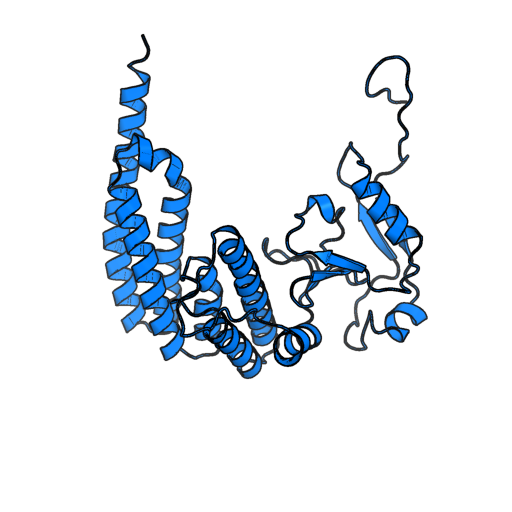LN A O 1
ATOM 931 N N . GLY A 1 115 ? 5.260 3.396 -9.729 1.00 93.50 115 GLY A N 1
ATOM 932 C CA . GLY A 1 115 ? 5.041 2.718 -10.996 1.00 93.50 115 GLY A CA 1
ATOM 933 C C . GLY A 1 115 ? 3.759 1.872 -11.007 1.00 93.50 115 GLY A C 1
ATOM 934 O O . GLY A 1 115 ? 2.732 2.237 -10.428 1.00 93.50 115 GLY A O 1
ATOM 935 N N . ARG A 1 116 ? 3.830 0.705 -11.652 1.00 94.88 116 ARG A N 1
ATOM 936 C CA . ARG A 1 116 ? 2.726 -0.265 -11.759 1.00 94.88 116 ARG A CA 1
ATOM 937 C C . ARG A 1 116 ? 2.944 -1.507 -10.895 1.00 94.88 116 ARG A C 1
ATOM 939 O O . ARG A 1 116 ? 4.064 -1.793 -10.479 1.00 94.88 116 ARG A O 1
ATOM 946 N N . VAL A 1 117 ? 1.900 -2.310 -10.700 1.00 96.44 117 VAL A N 1
ATOM 947 C CA . VAL A 1 117 ? 1.992 -3.644 -10.080 1.00 96.44 117 VAL A CA 1
ATOM 948 C C . VAL A 1 117 ? 1.984 -4.719 -11.165 1.00 96.44 117 VAL A C 1
ATOM 950 O O . VAL A 1 117 ? 1.098 -4.735 -12.014 1.00 96.44 117 VAL A O 1
ATOM 953 N N . ALA A 1 118 ? 2.945 -5.647 -11.148 1.00 96.44 118 ALA A N 1
ATOM 954 C CA . ALA A 1 118 ? 2.882 -6.836 -12.001 1.00 96.44 118 ALA A CA 1
ATOM 955 C C . ALA A 1 118 ? 2.101 -7.949 -11.302 1.00 96.44 118 ALA A C 1
ATOM 957 O O . ALA A 1 118 ? 2.703 -8.858 -10.727 1.00 96.44 118 ALA A O 1
ATOM 958 N N . ALA A 1 119 ? 0.768 -7.880 -11.364 1.00 96.94 119 ALA A N 1
ATOM 959 C CA . ALA A 1 119 ? -0.134 -8.756 -10.615 1.00 96.94 119 ALA A CA 1
ATOM 960 C C . ALA A 1 119 ? 0.197 -10.248 -10.772 1.00 96.94 119 ALA A C 1
ATOM 962 O O . ALA A 1 119 ? 0.387 -10.935 -9.775 1.00 96.94 119 ALA A O 1
ATOM 963 N N . ASP A 1 120 ? 0.364 -10.741 -12.004 1.00 96.19 120 ASP A N 1
ATOM 964 C CA . ASP A 1 120 ? 0.670 -12.156 -12.271 1.00 96.19 120 ASP A CA 1
ATOM 965 C C . ASP A 1 120 ? 1.996 -12.610 -11.634 1.00 96.19 120 ASP A C 1
ATOM 967 O O . ASP A 1 120 ? 2.074 -13.664 -10.996 1.00 96.19 120 ASP A O 1
ATOM 971 N N . ILE A 1 121 ? 3.052 -11.807 -11.800 1.00 96.56 121 ILE A N 1
ATOM 972 C CA . ILE A 1 121 ? 4.394 -12.119 -11.289 1.00 96.56 121 ILE A CA 1
ATOM 973 C C . ILE A 1 121 ? 4.396 -12.044 -9.764 1.00 96.56 121 ILE A C 1
ATOM 975 O O . ILE A 1 121 ? 4.912 -12.941 -9.094 1.00 96.56 121 ILE A O 1
ATOM 979 N N . MET A 1 122 ? 3.818 -10.977 -9.218 1.00 97.69 122 MET A N 1
ATOM 980 C CA . MET A 1 122 ? 3.790 -10.718 -7.790 1.00 97.69 122 MET A CA 1
ATOM 981 C C . MET A 1 122 ? 2.915 -11.732 -7.056 1.00 97.69 122 MET A C 1
ATOM 983 O O . MET A 1 122 ? 3.366 -12.268 -6.048 1.00 97.69 122 MET A O 1
ATOM 987 N N . PHE A 1 123 ? 1.734 -12.066 -7.587 1.00 98.44 123 PHE A N 1
ATOM 988 C CA . PHE A 1 123 ? 0.871 -13.117 -7.048 1.00 98.44 123 PHE A CA 1
ATOM 989 C C . PHE A 1 123 ? 1.637 -14.431 -6.936 1.00 98.44 123 PHE A C 1
ATOM 991 O O . PHE A 1 123 ? 1.751 -14.975 -5.842 1.00 98.44 123 PHE A O 1
ATOM 998 N N . LYS A 1 124 ? 2.274 -14.878 -8.026 1.00 98.12 124 LYS A N 1
ATOM 999 C CA . LYS A 1 124 ? 3.093 -16.095 -8.028 1.00 98.12 124 LYS A CA 1
ATOM 1000 C C . LYS A 1 124 ? 4.245 -16.032 -7.022 1.00 98.12 124 LYS A C 1
ATOM 1002 O O . LYS A 1 124 ? 4.516 -16.998 -6.314 1.00 98.12 124 LYS A O 1
ATOM 1007 N N . ASN A 1 125 ? 4.962 -14.911 -6.956 1.00 97.50 125 ASN A N 1
ATOM 1008 C CA . ASN A 1 125 ? 6.071 -14.757 -6.015 1.00 97.50 125 ASN A CA 1
ATOM 1009 C C . ASN A 1 125 ? 5.587 -14.843 -4.558 1.00 97.50 125 ASN A C 1
ATOM 1011 O O . ASN A 1 125 ? 6.211 -15.533 -3.751 1.00 97.50 125 ASN A O 1
ATOM 1015 N N . VAL A 1 126 ? 4.480 -14.177 -4.234 1.00 97.38 126 VAL A N 1
ATOM 1016 C CA . VAL A 1 126 ? 3.905 -14.133 -2.886 1.00 97.38 126 VAL A CA 1
ATOM 1017 C C . VAL A 1 126 ? 3.355 -15.495 -2.460 1.00 97.38 126 VAL A C 1
ATOM 1019 O O . VAL A 1 126 ? 3.603 -15.918 -1.332 1.00 97.38 126 VAL A O 1
ATOM 1022 N N . THR A 1 127 ? 2.643 -16.199 -3.340 1.00 97.56 127 THR A N 1
ATOM 1023 C CA . THR A 1 127 ? 1.987 -17.468 -2.991 1.00 97.56 127 THR A CA 1
ATOM 1024 C C . THR A 1 127 ? 2.930 -18.669 -3.052 1.00 97.56 127 THR A C 1
ATOM 1026 O O . THR A 1 127 ? 2.783 -19.590 -2.253 1.00 97.56 127 THR A O 1
ATOM 1029 N N . GLU A 1 128 ? 3.925 -18.669 -3.947 1.00 96.94 128 GLU A N 1
ATOM 1030 C CA . GLU A 1 128 ? 4.785 -19.843 -4.171 1.00 96.94 128 GLU A CA 1
ATOM 1031 C C . GLU A 1 128 ? 6.219 -19.692 -3.643 1.00 96.94 128 GLU A C 1
ATOM 1033 O O . GLU A 1 128 ? 6.871 -20.698 -3.357 1.00 96.94 128 GLU A O 1
ATOM 1038 N N . LYS A 1 129 ? 6.763 -18.468 -3.556 1.00 96.00 129 LYS A N 1
ATOM 1039 C CA . LYS A 1 129 ? 8.205 -18.262 -3.297 1.00 96.00 129 LYS A CA 1
ATOM 1040 C C . LYS A 1 129 ? 8.525 -17.595 -1.967 1.00 96.00 129 LYS A C 1
ATOM 1042 O O . LYS A 1 129 ? 9.630 -17.793 -1.453 1.00 96.00 129 LYS A O 1
ATOM 1047 N N . PHE A 1 130 ? 7.625 -16.772 -1.435 1.00 95.44 130 PHE A N 1
ATOM 1048 C CA . PHE A 1 130 ? 7.875 -16.044 -0.194 1.00 95.44 130 PHE A CA 1
ATOM 1049 C C . PHE A 1 130 ? 8.074 -16.997 0.986 1.00 95.44 130 PHE A C 1
ATOM 1051 O O . PHE A 1 130 ? 7.451 -18.052 1.094 1.00 95.44 130 PHE A O 1
ATOM 1058 N N . ARG A 1 131 ? 8.962 -16.594 1.897 1.00 93.75 131 ARG A N 1
ATOM 1059 C CA . ARG A 1 131 ? 9.186 -17.265 3.178 1.00 93.75 131 ARG A CA 1
ATOM 1060 C C . ARG A 1 131 ? 8.825 -16.295 4.292 1.00 93.75 131 ARG A C 1
ATOM 1062 O O . ARG A 1 131 ? 9.425 -15.231 4.392 1.00 93.75 131 ARG A O 1
ATOM 1069 N N . TRP A 1 132 ? 7.867 -16.682 5.126 1.00 91.06 132 TRP A N 1
ATOM 1070 C CA . TRP A 1 132 ? 7.200 -15.789 6.082 1.00 91.06 132 TRP A CA 1
ATOM 1071 C C . TRP A 1 132 ? 7.849 -15.728 7.468 1.00 91.06 132 TRP A C 1
ATOM 1073 O O . TRP A 1 132 ? 7.327 -15.071 8.360 1.00 91.06 132 TRP A O 1
ATOM 1083 N N . GLY A 1 133 ? 8.975 -16.415 7.675 1.00 89.19 133 GLY A N 1
ATOM 1084 C CA . GLY A 1 133 ? 9.767 -16.275 8.902 1.00 89.19 133 GLY A CA 1
ATOM 1085 C C . GLY A 1 133 ? 9.037 -16.652 10.199 1.00 89.19 133 GLY A C 1
ATOM 1086 O O . GLY A 1 133 ? 9.397 -16.129 11.246 1.00 89.19 133 GLY A O 1
ATOM 1087 N N . ASN A 1 134 ? 8.033 -17.538 10.136 1.00 91.19 134 ASN A N 1
ATOM 1088 C CA . ASN A 1 134 ? 7.232 -18.014 11.276 1.00 91.19 134 ASN A CA 1
ATOM 1089 C C . ASN A 1 134 ? 6.495 -16.907 12.056 1.00 91.19 134 ASN A C 1
ATOM 1091 O O . ASN A 1 134 ? 6.224 -17.062 13.247 1.00 91.19 134 ASN A O 1
ATOM 1095 N N . MET A 1 135 ? 6.146 -15.793 11.405 1.00 92.75 135 MET A N 1
ATOM 1096 C CA . MET A 1 135 ? 5.332 -14.730 12.020 1.00 92.75 135 MET A CA 1
ATOM 1097 C C . MET A 1 135 ? 3.925 -15.207 12.422 1.00 92.75 135 MET A C 1
ATOM 1099 O O . MET A 1 135 ? 3.256 -14.570 13.230 1.00 92.75 135 MET A O 1
ATOM 1103 N N . ASP A 1 136 ? 3.497 -16.354 11.909 1.00 94.44 136 ASP A N 1
ATOM 1104 C CA . ASP A 1 136 ? 2.267 -17.073 12.216 1.00 94.44 136 ASP A CA 1
ATOM 1105 C C . ASP A 1 136 ? 2.434 -18.154 13.294 1.00 94.44 136 ASP A C 1
ATOM 1107 O O . ASP A 1 136 ? 1.521 -18.952 13.507 1.00 94.44 136 ASP A O 1
ATOM 1111 N N . ALA A 1 137 ? 3.553 -18.195 14.022 1.00 94.44 137 ALA A N 1
ATOM 1112 C CA . ALA A 1 137 ? 3.718 -19.144 15.121 1.00 94.44 137 ALA A CA 1
ATOM 1113 C C . ALA A 1 137 ? 2.596 -19.004 16.172 1.00 94.44 137 ALA A C 1
ATOM 1115 O O . ALA A 1 137 ? 2.102 -17.907 16.461 1.00 94.44 137 ALA A O 1
ATOM 1116 N N . THR A 1 138 ? 2.148 -20.132 16.722 1.00 93.56 138 THR A N 1
ATOM 1117 C CA . THR A 1 138 ? 1.233 -20.174 17.878 1.00 93.56 138 THR A CA 1
ATOM 1118 C C . THR A 1 138 ? 1.988 -20.153 19.201 1.00 93.56 138 THR A C 1
ATOM 1120 O O . THR A 1 138 ? 1.445 -19.701 20.204 1.00 93.56 138 THR A O 1
ATOM 1123 N N . GLU A 1 139 ? 3.233 -20.631 19.195 1.00 92.62 139 GLU A N 1
ATOM 1124 C CA . GLU A 1 139 ? 4.137 -20.541 20.336 1.00 92.62 139 GLU A CA 1
ATOM 1125 C C . GLU A 1 139 ? 4.566 -19.086 20.580 1.00 92.62 139 GLU A C 1
ATOM 1127 O O . GLU A 1 139 ? 4.647 -18.312 19.620 1.00 92.62 139 GLU A O 1
ATOM 1132 N N . PRO A 1 140 ? 4.883 -18.702 21.831 1.00 89.00 140 PRO A N 1
ATOM 1133 C CA . PRO A 1 140 ? 5.351 -17.357 22.135 1.00 89.00 140 PRO A CA 1
ATOM 1134 C C . PRO A 1 140 ? 6.615 -17.010 21.344 1.00 89.00 140 PRO A C 1
ATOM 1136 O O . PRO A 1 140 ? 7.666 -17.632 21.511 1.00 89.00 140 PRO A O 1
ATOM 1139 N N . ILE A 1 141 ? 6.518 -15.980 20.508 1.00 92.62 141 ILE A N 1
ATOM 1140 C CA . ILE A 1 141 ? 7.645 -15.383 19.795 1.00 92.62 141 ILE A CA 1
ATOM 1141 C C . ILE A 1 141 ? 7.786 -13.920 20.201 1.00 92.62 141 ILE A C 1
ATOM 1143 O O . ILE A 1 141 ? 6.804 -13.250 20.514 1.00 92.62 141 ILE A O 1
ATOM 1147 N N . TYR A 1 142 ? 9.017 -13.417 20.190 1.00 90.00 142 TYR A N 1
ATOM 1148 C CA . TYR A 1 142 ? 9.285 -11.997 20.371 1.00 90.00 142 TYR A CA 1
ATOM 1149 C C . TYR A 1 142 ? 9.652 -11.383 19.023 1.00 90.00 142 TYR A C 1
ATOM 1151 O O . TYR A 1 142 ? 10.660 -11.760 18.425 1.00 90.00 142 TYR A O 1
ATOM 1159 N N . LEU A 1 143 ? 8.826 -10.449 18.554 1.00 91.25 143 LEU A N 1
ATOM 1160 C CA . LEU A 1 143 ? 9.133 -9.596 17.412 1.00 91.25 143 LEU A CA 1
ATOM 1161 C C . LEU A 1 143 ? 9.523 -8.223 17.958 1.00 91.25 143 LEU A C 1
ATOM 1163 O O . LEU A 1 143 ? 8.700 -7.545 18.573 1.00 91.25 143 LEU A O 1
ATOM 1167 N N . ASP A 1 144 ? 10.782 -7.832 17.773 1.00 92.62 144 ASP A N 1
ATOM 1168 C CA . ASP A 1 144 ? 11.227 -6.500 18.169 1.00 92.62 144 ASP A CA 1
ATOM 1169 C C . ASP A 1 144 ? 10.642 -5.414 17.250 1.00 92.62 144 ASP A C 1
ATOM 1171 O O . ASP A 1 144 ? 10.092 -5.691 16.178 1.00 92.62 144 ASP A O 1
ATOM 1175 N N . GLU A 1 145 ? 10.772 -4.156 17.672 1.00 90.69 145 GLU A N 1
ATOM 1176 C CA . GLU A 1 145 ? 10.223 -3.002 16.955 1.00 90.69 145 GLU A CA 1
ATOM 1177 C C . GLU A 1 145 ? 10.677 -2.944 15.487 1.00 90.69 145 GLU A C 1
ATOM 1179 O O . GLU A 1 145 ? 9.877 -2.621 14.610 1.00 90.69 145 GLU A O 1
ATOM 1184 N N . ASN A 1 146 ? 11.930 -3.296 15.177 1.00 90.06 146 ASN A N 1
ATOM 1185 C CA . ASN A 1 146 ? 12.421 -3.245 13.801 1.00 90.06 146 ASN A CA 1
ATOM 1186 C C . ASN A 1 146 ? 11.731 -4.293 12.932 1.00 90.06 146 ASN A C 1
ATOM 1188 O O . ASN A 1 146 ? 11.362 -3.990 11.797 1.00 90.06 146 ASN A O 1
ATOM 1192 N N . ILE A 1 147 ? 11.517 -5.501 13.461 1.00 90.50 147 ILE A N 1
ATOM 1193 C CA . ILE A 1 147 ? 10.809 -6.560 12.735 1.00 90.50 147 ILE A CA 1
ATOM 1194 C C . ILE A 1 147 ? 9.358 -6.141 12.493 1.00 90.50 147 ILE A C 1
ATOM 1196 O O . ILE A 1 147 ? 8.890 -6.223 11.358 1.00 90.50 147 ILE A O 1
ATOM 1200 N N . LEU A 1 148 ? 8.672 -5.612 13.510 1.00 91.75 148 LEU A N 1
ATOM 1201 C CA . LEU A 1 148 ? 7.300 -5.111 13.366 1.00 91.75 148 LEU A CA 1
ATOM 1202 C C . LEU A 1 148 ? 7.204 -3.973 12.338 1.00 91.75 148 LEU A C 1
ATOM 1204 O O . LEU A 1 148 ? 6.290 -3.941 11.521 1.00 91.75 148 LEU A O 1
ATOM 1208 N N . ARG A 1 149 ? 8.190 -3.075 12.281 1.00 88.50 149 ARG A N 1
ATOM 1209 C CA . ARG A 1 149 ? 8.242 -2.038 11.237 1.00 88.50 149 ARG A CA 1
ATOM 1210 C C . ARG A 1 149 ? 8.457 -2.616 9.836 1.00 88.50 149 ARG A C 1
ATOM 1212 O O . ARG A 1 149 ? 8.011 -2.024 8.855 1.00 88.50 149 ARG A O 1
ATOM 1219 N N . MET A 1 150 ? 9.133 -3.758 9.708 1.00 88.12 150 MET A N 1
ATOM 1220 C CA . MET A 1 150 ? 9.280 -4.439 8.419 1.00 88.12 150 MET A CA 1
ATOM 1221 C C . MET A 1 150 ? 7.982 -5.128 7.976 1.00 88.12 150 MET A C 1
ATOM 1223 O O . MET A 1 150 ? 7.698 -5.150 6.775 1.00 88.12 150 MET A O 1
ATOM 1227 N N . THR A 1 151 ? 7.166 -5.638 8.904 1.00 91.56 151 THR A N 1
ATOM 1228 C CA . THR A 1 151 ? 5.876 -6.266 8.561 1.00 91.56 151 THR A CA 1
ATOM 1229 C C . THR A 1 151 ? 4.853 -5.261 8.039 1.00 91.56 151 THR A C 1
ATOM 1231 O O . THR A 1 151 ? 4.057 -5.608 7.166 1.00 91.56 151 THR A O 1
ATOM 1234 N N . THR A 1 152 ? 4.936 -3.993 8.456 1.00 89.62 152 THR A N 1
ATOM 1235 C CA . THR A 1 152 ? 4.177 -2.888 7.850 1.00 89.62 152 THR A CA 1
ATOM 1236 C C . THR A 1 152 ? 4.333 -2.868 6.329 1.00 89.62 152 THR A C 1
ATOM 1238 O O . THR A 1 152 ? 3.348 -2.780 5.599 1.00 89.62 152 THR A O 1
ATOM 1241 N N . ASN A 1 153 ? 5.566 -2.999 5.835 1.00 89.69 153 ASN A N 1
ATOM 1242 C CA . ASN A 1 153 ? 5.832 -2.979 4.403 1.00 89.69 153 ASN A CA 1
ATOM 1243 C C . ASN A 1 153 ? 5.254 -4.215 3.696 1.00 89.69 153 ASN A C 1
ATOM 1245 O O . ASN A 1 153 ? 4.656 -4.079 2.634 1.00 89.69 153 ASN A O 1
ATOM 1249 N N . LEU A 1 154 ? 5.361 -5.404 4.301 1.00 93.62 154 LEU A N 1
ATOM 1250 C CA . LEU A 1 154 ? 4.723 -6.617 3.777 1.00 93.62 154 LEU A CA 1
ATOM 1251 C C . LEU A 1 154 ? 3.212 -6.415 3.602 1.00 93.62 154 LEU A C 1
ATOM 1253 O O . LEU A 1 154 ? 2.693 -6.623 2.509 1.00 93.62 154 LEU A O 1
ATOM 1257 N N . ARG A 1 155 ? 2.517 -5.952 4.646 1.00 94.00 155 ARG A N 1
ATOM 1258 C CA . ARG A 1 155 ? 1.060 -5.741 4.624 1.00 94.00 155 ARG A CA 1
ATOM 1259 C C . ARG A 1 155 ? 0.633 -4.706 3.575 1.00 94.00 155 ARG A C 1
ATOM 1261 O O . ARG A 1 155 ? -0.367 -4.919 2.888 1.00 94.00 155 ARG A O 1
ATOM 1268 N N . LEU A 1 156 ? 1.413 -3.634 3.404 1.00 92.25 156 LEU A N 1
ATOM 1269 C CA . LEU A 1 156 ? 1.183 -2.637 2.353 1.00 92.25 156 LEU A CA 1
ATOM 1270 C C . LEU A 1 156 ? 1.292 -3.249 0.956 1.00 92.25 156 LEU A C 1
ATOM 1272 O O . LEU A 1 156 ? 0.357 -3.113 0.175 1.00 92.25 156 LEU A O 1
ATOM 1276 N N . GLN A 1 157 ? 2.382 -3.961 0.651 1.00 94.62 157 GLN A N 1
ATOM 1277 C CA . GLN A 1 157 ? 2.566 -4.521 -0.692 1.00 94.62 157 GLN A CA 1
ATOM 1278 C C . GLN A 1 157 ? 1.509 -5.586 -1.024 1.00 94.62 157 GLN A C 1
ATOM 1280 O O . GLN A 1 157 ? 1.043 -5.654 -2.159 1.00 94.62 157 GLN A O 1
ATOM 1285 N N . LEU A 1 158 ? 1.080 -6.387 -0.043 1.00 96.81 158 LEU A N 1
ATOM 1286 C CA . LEU A 1 158 ? -0.018 -7.341 -0.239 1.00 96.81 158 LEU A CA 1
ATOM 1287 C C . LEU A 1 158 ? -1.355 -6.639 -0.500 1.00 96.81 158 LEU A C 1
ATOM 1289 O O . LEU A 1 158 ? -2.121 -7.099 -1.341 1.00 96.81 158 LEU A O 1
ATOM 1293 N N . SER A 1 159 ? -1.615 -5.512 0.167 1.00 95.62 159 SER A N 1
ATOM 1294 C CA . SER A 1 159 ? -2.819 -4.715 -0.091 1.00 95.62 159 SE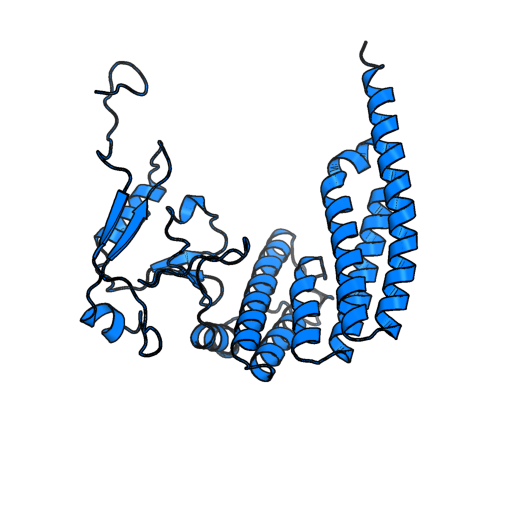R A CA 1
ATOM 1295 C C . SER A 1 159 ? -2.788 -4.089 -1.490 1.00 95.62 159 SER A C 1
ATOM 1297 O O . SER A 1 159 ? -3.778 -4.195 -2.204 1.00 95.62 159 SER A O 1
ATOM 1299 N N . SER A 1 160 ? -1.643 -3.552 -1.932 1.00 95.50 160 SER A N 1
ATOM 1300 C CA . SER A 1 160 ? -1.470 -3.040 -3.303 1.00 95.50 160 SER A CA 1
ATOM 1301 C C . SER A 1 160 ? -1.672 -4.127 -4.365 1.00 95.50 160 SER A C 1
ATOM 1303 O O . SER A 1 160 ? -2.226 -3.867 -5.430 1.00 95.50 160 SER A O 1
ATOM 1305 N N . LEU A 1 161 ? -1.231 -5.362 -4.090 1.00 97.75 161 LEU A N 1
ATOM 1306 C CA . LEU A 1 161 ? -1.495 -6.496 -4.975 1.00 97.75 161 LEU A CA 1
ATOM 1307 C C . LEU A 1 161 ? -2.989 -6.838 -5.017 1.00 97.75 161 LEU A C 1
ATOM 1309 O O . LEU A 1 161 ? -3.517 -7.081 -6.097 1.00 97.75 161 LEU A O 1
ATOM 1313 N N . ALA A 1 162 ? -3.662 -6.871 -3.866 1.00 98.25 162 ALA A N 1
ATOM 1314 C CA . ALA A 1 162 ? -5.093 -7.150 -3.807 1.00 98.25 162 ALA A CA 1
ATOM 1315 C C . ALA A 1 162 ? -5.911 -6.092 -4.566 1.00 98.25 162 ALA A C 1
ATOM 1317 O O . ALA A 1 162 ? -6.774 -6.470 -5.350 1.00 98.25 162 ALA A O 1
ATOM 1318 N N . GLU A 1 163 ? -5.593 -4.806 -4.401 1.00 96.25 163 GLU A N 1
ATOM 1319 C CA . GLU A 1 163 ? -6.206 -3.690 -5.141 1.00 96.25 163 GLU A CA 1
ATOM 1320 C C . GLU A 1 163 ? -6.036 -3.872 -6.658 1.00 96.25 163 GLU A C 1
ATOM 1322 O O . GLU A 1 163 ? -7.022 -3.925 -7.389 1.00 96.25 163 GLU A O 1
ATOM 1327 N N . GLN A 1 164 ? -4.807 -4.126 -7.129 1.00 96.88 164 GLN A N 1
ATOM 1328 C CA . GLN A 1 164 ? -4.555 -4.389 -8.550 1.00 96.88 164 GLN A CA 1
ATOM 1329 C C . GLN A 1 164 ? -5.345 -5.605 -9.073 1.00 96.88 164 GLN A C 1
ATOM 1331 O O . GLN A 1 164 ? -5.859 -5.591 -10.190 1.00 96.88 164 GLN A O 1
ATOM 1336 N N . LEU A 1 165 ? -5.446 -6.681 -8.285 1.00 98.56 165 LEU A N 1
ATOM 1337 C CA . LEU A 1 165 ? -6.221 -7.866 -8.663 1.00 98.56 165 LEU A CA 1
ATOM 1338 C C . LEU A 1 165 ? -7.723 -7.559 -8.738 1.00 98.56 165 LEU A C 1
ATOM 1340 O O . LEU A 1 165 ? -8.404 -8.085 -9.618 1.00 98.56 165 LEU A O 1
ATOM 1344 N N . ILE A 1 166 ? -8.245 -6.706 -7.853 1.00 98.38 166 ILE A N 1
ATOM 1345 C CA . ILE A 1 166 ? -9.639 -6.242 -7.885 1.00 98.38 166 ILE A CA 1
ATOM 1346 C C . ILE A 1 166 ? -9.900 -5.420 -9.149 1.00 98.38 166 ILE A C 1
ATOM 1348 O O . ILE A 1 166 ? -10.887 -5.696 -9.837 1.00 98.38 166 ILE A O 1
ATOM 1352 N N . ASP A 1 167 ? -9.001 -4.497 -9.494 1.00 96.31 167 ASP A N 1
ATOM 1353 C CA . ASP A 1 167 ? -9.078 -3.680 -10.713 1.00 96.31 167 ASP A CA 1
ATOM 1354 C C . ASP A 1 167 ? -9.073 -4.537 -11.990 1.00 96.31 167 ASP A C 1
ATOM 1356 O O . ASP A 1 167 ? -9.767 -4.240 -12.965 1.00 96.31 167 ASP A O 1
ATOM 1360 N N . GLU A 1 168 ? -8.348 -5.657 -11.972 1.00 97.06 168 GLU A N 1
ATOM 1361 C CA . GLU A 1 168 ? -8.336 -6.662 -13.043 1.00 97.06 168 GLU A CA 1
ATOM 1362 C C . GLU A 1 168 ? -9.566 -7.595 -13.034 1.00 97.06 168 GLU A C 1
ATOM 1364 O O . GLU A 1 168 ? -9.683 -8.483 -13.882 1.00 97.06 168 GLU A O 1
ATOM 1369 N N . GLY A 1 169 ? -10.491 -7.433 -12.082 1.00 98.25 169 GLY A N 1
ATOM 1370 C CA . GLY A 1 169 ? -11.684 -8.271 -11.920 1.00 98.25 169 GLY A CA 1
ATOM 1371 C C . GLY A 1 169 ? -11.424 -9.636 -11.267 1.00 98.25 169 GLY A C 1
ATOM 1372 O O . GLY A 1 169 ? -12.320 -10.482 -11.218 1.00 98.25 169 GLY A O 1
ATOM 1373 N N . ARG A 1 170 ? -10.223 -9.869 -10.732 1.00 98.50 170 ARG A N 1
ATOM 1374 C CA . ARG A 1 170 ? -9.755 -11.139 -10.149 1.00 98.50 170 ARG A CA 1
ATOM 1375 C C . ARG A 1 170 ? -10.004 -11.197 -8.640 1.00 98.50 170 ARG A C 1
ATOM 1377 O O . ARG A 1 170 ? -9.089 -11.366 -7.837 1.00 98.50 170 ARG A O 1
ATOM 1384 N N . LYS A 1 171 ? -11.272 -11.076 -8.242 1.00 98.44 171 LYS A N 1
ATOM 1385 C CA . LYS A 1 171 ? -11.676 -10.968 -6.826 1.00 98.44 171 LYS A CA 1
ATOM 1386 C C . LYS A 1 171 ? -11.259 -12.158 -5.950 1.00 98.44 171 LYS A C 1
ATOM 1388 O O . LYS A 1 171 ? -10.891 -11.953 -4.798 1.00 98.44 171 LYS A O 1
ATOM 1393 N N . GLU A 1 172 ? -11.271 -13.381 -6.480 1.00 98.50 172 GLU A N 1
ATOM 1394 C CA . GLU A 1 172 ? -10.849 -14.573 -5.721 1.00 98.50 172 GLU A CA 1
ATOM 1395 C C . GLU A 1 172 ? -9.328 -14.631 -5.500 1.00 98.50 172 GLU A C 1
ATOM 1397 O O . GLU A 1 172 ? -8.859 -15.050 -4.439 1.00 98.50 172 GLU A O 1
ATOM 1402 N N . ASP A 1 173 ? -8.541 -14.133 -6.456 1.00 98.69 173 ASP A N 1
ATOM 1403 C CA . ASP A 1 173 ? -7.095 -13.994 -6.266 1.00 98.69 173 ASP A CA 1
ATOM 1404 C C . ASP A 1 173 ? -6.806 -12.904 -5.225 1.00 98.69 173 ASP A C 1
ATOM 1406 O O . ASP A 1 173 ? -5.979 -13.102 -4.336 1.00 98.69 173 ASP A O 1
ATOM 1410 N N . ALA A 1 174 ? -7.533 -11.781 -5.272 1.00 98.81 174 ALA A N 1
ATOM 1411 C CA . ALA A 1 174 ? -7.434 -10.738 -4.253 1.00 98.81 174 ALA A CA 1
ATOM 1412 C C . ALA A 1 174 ? -7.772 -11.283 -2.856 1.00 98.81 174 ALA A C 1
ATOM 1414 O O . ALA A 1 174 ? -6.990 -11.097 -1.924 1.00 98.81 174 ALA A O 1
ATOM 1415 N N . ARG A 1 175 ? -8.869 -12.044 -2.721 1.00 98.75 175 ARG A N 1
ATOM 1416 C CA . ARG A 1 175 ? -9.231 -12.758 -1.485 1.00 98.75 175 ARG A CA 1
ATOM 1417 C C . ARG A 1 175 ? -8.085 -13.625 -0.976 1.00 98.75 175 ARG A C 1
ATOM 1419 O O . ARG A 1 175 ? -7.737 -13.534 0.195 1.00 98.75 175 ARG A O 1
ATOM 1426 N N . THR A 1 176 ? -7.470 -14.413 -1.857 1.00 98.75 176 THR A N 1
ATOM 1427 C CA . THR A 1 176 ? -6.337 -15.284 -1.510 1.00 98.75 176 THR A CA 1
ATOM 1428 C C . THR A 1 176 ? -5.183 -14.487 -0.896 1.00 98.75 176 THR A C 1
ATOM 1430 O O . THR A 1 176 ? -4.614 -14.896 0.114 1.00 98.75 176 THR A O 1
ATOM 1433 N N . ILE A 1 177 ? -4.850 -13.328 -1.467 1.00 98.69 177 ILE A N 1
ATOM 1434 C CA . ILE A 1 177 ? -3.777 -12.460 -0.963 1.00 98.69 177 ILE A CA 1
ATOM 1435 C C . ILE A 1 177 ? -4.141 -11.811 0.376 1.00 98.69 177 ILE A C 1
ATOM 1437 O O . ILE A 1 177 ? -3.307 -11.771 1.286 1.00 98.69 177 ILE A O 1
ATOM 1441 N N . LEU A 1 178 ? -5.375 -11.325 0.520 1.00 98.69 178 LEU A N 1
ATOM 1442 C CA . LEU A 1 178 ? -5.853 -10.724 1.765 1.00 98.69 178 LEU A CA 1
ATOM 1443 C C . LEU A 1 178 ? -5.888 -11.753 2.905 1.00 98.69 178 LEU A C 1
ATOM 1445 O O . LEU A 1 178 ? -5.457 -11.451 4.021 1.00 98.69 178 LEU A O 1
ATOM 1449 N N . ASP A 1 179 ? -6.354 -12.970 2.626 1.00 98.56 179 ASP A N 1
ATOM 1450 C CA . ASP A 1 179 ? -6.404 -14.074 3.586 1.00 98.56 179 ASP A CA 1
ATOM 1451 C C . ASP A 1 179 ? -4.993 -14.484 4.012 1.00 98.56 179 ASP A C 1
ATOM 1453 O O . ASP A 1 179 ? -4.709 -14.575 5.208 1.00 98.56 179 ASP A O 1
ATOM 1457 N N . LEU A 1 180 ? -4.081 -14.635 3.045 1.00 98.19 180 LEU A N 1
ATOM 1458 C CA . LEU A 1 180 ? -2.680 -14.959 3.301 1.00 98.19 180 LEU A CA 1
ATOM 1459 C C . LEU A 1 180 ? -1.999 -13.900 4.179 1.00 98.19 180 LEU A C 1
ATOM 1461 O O . LEU A 1 180 ? -1.244 -14.250 5.085 1.00 98.19 180 LEU A O 1
ATOM 1465 N N . SER A 1 181 ? -2.275 -12.612 3.949 1.00 97.44 181 SER A N 1
ATOM 1466 C CA . SER A 1 181 ? -1.747 -11.520 4.778 1.00 97.44 181 SER A CA 1
ATOM 1467 C C . SER A 1 181 ? -2.152 -11.676 6.249 1.00 97.44 181 SER A C 1
ATOM 1469 O O . SER A 1 181 ? -1.305 -11.566 7.138 1.00 97.44 181 SER A O 1
ATOM 1471 N N . LEU A 1 182 ? -3.428 -11.976 6.517 1.00 97.81 182 LEU A N 1
ATOM 1472 C CA . LEU A 1 182 ? -3.940 -12.164 7.879 1.00 97.81 182 LEU A CA 1
ATOM 1473 C C . LEU A 1 182 ? -3.452 -13.467 8.519 1.00 97.81 182 LEU A C 1
ATOM 1475 O O . LEU A 1 182 ? -3.176 -13.491 9.717 1.00 97.81 182 LEU A O 1
ATOM 1479 N N . GLU A 1 183 ? -3.335 -14.540 7.734 1.00 97.31 183 GLU A N 1
ATOM 1480 C CA . GLU A 1 183 ? -2.810 -15.830 8.189 1.00 97.31 183 GLU A CA 1
ATOM 1481 C C . GLU A 1 183 ? -1.345 -15.703 8.613 1.00 97.31 183 GLU A C 1
ATOM 1483 O O . GLU A 1 183 ? -0.972 -16.161 9.693 1.00 97.31 183 GLU A O 1
ATOM 1488 N N . ARG A 1 184 ? -0.521 -15.059 7.775 1.00 96.44 184 ARG A N 1
ATOM 1489 C CA . ARG A 1 184 ? 0.934 -14.967 7.963 1.00 96.44 184 ARG A CA 1
ATOM 1490 C C . ARG A 1 184 ? 1.363 -13.863 8.913 1.00 96.44 184 ARG A C 1
ATOM 1492 O O . ARG A 1 184 ? 2.436 -13.963 9.499 1.00 96.44 184 ARG A O 1
ATOM 1499 N N . MET A 1 185 ? 0.547 -12.827 9.086 1.00 96.12 185 MET A N 1
ATOM 1500 C CA . MET A 1 185 ? 0.785 -11.731 10.029 1.00 96.12 185 MET A CA 1
ATOM 1501 C C . MET A 1 185 ? -0.434 -11.547 10.946 1.00 96.12 185 MET A C 1
ATOM 1503 O O . MET A 1 185 ? -1.099 -10.504 10.883 1.00 96.12 185 MET A O 1
ATOM 1507 N N . PRO A 1 186 ? -0.745 -12.554 11.785 1.00 95.81 186 PRO A N 1
ATOM 1508 C CA . PRO A 1 186 ? -1.917 -12.525 12.644 1.00 95.81 186 PRO A CA 1
ATOM 1509 C C . PRO A 1 186 ? -1.740 -11.506 13.767 1.00 95.81 186 PRO A C 1
ATOM 1511 O O . PRO A 1 186 ? -0.637 -11.337 14.289 1.00 95.81 186 PRO A O 1
ATOM 1514 N N . GLU A 1 187 ? -2.845 -10.904 14.209 1.00 95.56 187 GLU A N 1
ATOM 1515 C CA . GLU A 1 187 ? -2.850 -9.839 15.224 1.00 95.56 187 GLU A CA 1
ATOM 1516 C C . GLU A 1 187 ? -2.063 -10.197 16.496 1.00 95.56 187 GLU A C 1
ATOM 1518 O O . GLU A 1 187 ? -1.351 -9.356 17.037 1.00 95.56 187 GLU A O 1
ATOM 1523 N N . ARG A 1 188 ? -2.139 -11.464 16.938 1.00 94.19 188 ARG A N 1
ATOM 1524 C CA . ARG A 1 188 ? -1.444 -11.959 18.143 1.00 94.19 188 ARG A CA 1
ATOM 1525 C C . ARG A 1 188 ? 0.073 -11.735 18.127 1.00 94.19 188 ARG A C 1
ATOM 1527 O O . ARG A 1 188 ? 0.664 -11.611 19.192 1.00 94.19 188 ARG A O 1
ATOM 1534 N N . ASN A 1 189 ? 0.680 -11.711 16.940 1.00 95.06 189 ASN A N 1
ATOM 1535 C CA . ASN A 1 189 ? 2.125 -11.571 16.757 1.00 95.06 189 ASN A CA 1
ATOM 1536 C C . ASN A 1 189 ? 2.467 -10.248 16.072 1.00 95.06 189 ASN A C 1
ATOM 1538 O O . ASN A 1 189 ? 3.439 -9.596 16.440 1.00 95.06 189 ASN A O 1
ATOM 1542 N N . VAL A 1 190 ? 1.668 -9.850 15.079 1.00 95.25 190 VAL A N 1
ATOM 1543 C CA . VAL A 1 190 ? 1.818 -8.600 14.337 1.00 95.25 190 VAL A CA 1
ATOM 1544 C C . VAL A 1 190 ? 0.569 -7.751 14.576 1.00 95.25 190 VAL A C 1
ATOM 1546 O O . VAL A 1 190 ? -0.393 -7.874 13.805 1.00 95.25 190 VAL A O 1
ATOM 1549 N N . PRO A 1 191 ? 0.574 -6.894 15.617 1.00 94.31 191 PRO A N 1
ATOM 1550 C CA . PRO A 1 191 ? -0.576 -6.083 15.983 1.00 94.31 191 PRO A CA 1
ATOM 1551 C C . PRO A 1 191 ? -1.163 -5.330 14.792 1.00 94.31 191 PRO A C 1
ATOM 1553 O O . PRO A 1 191 ? -0.459 -4.902 13.866 1.00 94.31 191 PRO A O 1
ATOM 1556 N N . PHE A 1 192 ? -2.482 -5.196 14.807 1.00 95.50 192 PHE A N 1
ATOM 1557 C CA . PHE A 1 192 ? -3.173 -4.386 13.824 1.00 95.50 192 PHE A CA 1
ATOM 1558 C C . PHE A 1 192 ? -2.983 -2.907 14.134 1.00 95.50 192 PHE A C 1
ATOM 1560 O O . PHE A 1 192 ? -3.029 -2.469 15.280 1.00 95.50 192 PHE A O 1
ATOM 1567 N N . ASP A 1 193 ? -2.766 -2.148 13.074 1.00 92.50 193 ASP A N 1
ATOM 1568 C CA . ASP A 1 193 ? -2.628 -0.705 13.084 1.00 92.5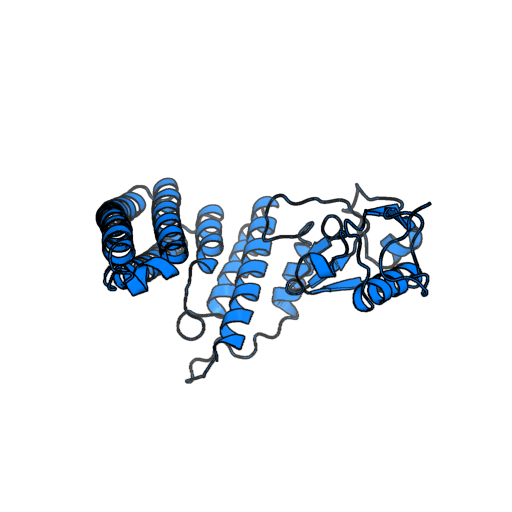0 193 ASP A CA 1
ATOM 1569 C C . ASP A 1 193 ? -3.342 -0.137 11.850 1.00 92.50 193 ASP A C 1
ATOM 1571 O O . ASP A 1 193 ? -3.944 -0.863 11.050 1.00 92.50 193 ASP A O 1
ATOM 1575 N N . ARG A 1 194 ? -3.246 1.179 11.657 1.00 92.56 194 ARG A N 1
ATOM 1576 C CA . ARG A 1 194 ? -3.843 1.875 10.508 1.00 92.56 194 ARG A CA 1
ATOM 1577 C C . ARG A 1 194 ? -3.445 1.311 9.138 1.00 92.56 194 ARG A C 1
ATOM 1579 O O . ARG A 1 194 ? -4.126 1.591 8.159 1.00 92.56 194 ARG A O 1
ATOM 1586 N N . ILE A 1 195 ? -2.357 0.544 9.040 1.00 92.88 195 ILE A N 1
ATOM 1587 C CA . ILE A 1 195 ? -1.895 -0.067 7.787 1.00 92.88 195 ILE A CA 1
ATOM 1588 C C . ILE A 1 195 ? -2.825 -1.200 7.344 1.00 92.88 195 ILE A C 1
ATOM 1590 O O . ILE A 1 195 ? -2.811 -1.585 6.180 1.00 92.88 195 ILE A O 1
ATOM 1594 N N . LEU A 1 196 ? -3.672 -1.712 8.239 1.00 96.00 196 LEU A N 1
ATOM 1595 C CA . LEU A 1 196 ? -4.704 -2.685 7.898 1.00 96.00 196 LEU A CA 1
ATOM 1596 C C . LEU A 1 196 ? -5.893 -2.061 7.143 1.00 96.00 196 LEU A C 1
ATOM 1598 O O . LEU A 1 196 ? -6.662 -2.790 6.525 1.00 96.00 196 LEU A O 1
ATOM 1602 N N . LEU A 1 197 ? -6.055 -0.733 7.153 1.00 96.44 197 LEU A N 1
ATOM 1603 C CA . LEU A 1 197 ? -7.212 -0.070 6.542 1.00 96.44 197 LEU A CA 1
ATOM 1604 C C . LEU A 1 197 ? -7.420 -0.438 5.053 1.00 96.44 197 LEU A C 1
ATOM 1606 O O . LEU A 1 197 ? -8.532 -0.844 4.722 1.00 96.44 197 LEU A O 1
ATOM 1610 N N . PRO A 1 198 ? -6.399 -0.415 4.170 1.00 95.94 198 PRO A N 1
ATOM 1611 C CA . PRO A 1 198 ? -6.561 -0.873 2.787 1.00 95.94 198 PRO A CA 1
ATOM 1612 C C . PRO A 1 198 ? -7.000 -2.339 2.678 1.00 95.94 198 PRO A C 1
ATOM 1614 O O . PRO A 1 198 ? -7.781 -2.686 1.802 1.00 95.94 198 PRO A O 1
ATOM 1617 N N . THR A 1 199 ? -6.553 -3.207 3.595 1.00 97.69 199 THR A N 1
ATOM 1618 C CA . THR A 1 199 ? -6.999 -4.607 3.649 1.00 97.69 199 THR A CA 1
ATOM 1619 C C . THR A 1 199 ? -8.498 -4.694 3.965 1.00 97.69 199 THR A C 1
ATOM 1621 O O . THR A 1 199 ? -9.206 -5.477 3.338 1.00 97.69 199 THR A O 1
ATOM 1624 N N . VAL A 1 200 ? -8.999 -3.883 4.906 1.00 98.38 200 VAL A N 1
ATOM 1625 C CA . VAL A 1 200 ? -10.435 -3.804 5.241 1.00 98.38 200 VAL A CA 1
ATOM 1626 C C . VAL A 1 200 ? -11.252 -3.328 4.039 1.00 98.38 200 VAL A C 1
ATOM 1628 O O . VAL A 1 200 ? -12.264 -3.940 3.705 1.00 98.38 200 VAL A O 1
ATOM 1631 N N . GLU A 1 201 ? -10.803 -2.261 3.374 1.00 97.75 201 GLU A N 1
ATOM 1632 C CA . GLU A 1 201 ? -11.467 -1.710 2.185 1.00 97.75 201 GLU A CA 1
ATOM 1633 C C . GLU A 1 201 ? -11.523 -2.736 1.047 1.00 97.75 201 GLU A C 1
ATOM 1635 O O . GLU A 1 201 ? -12.595 -2.979 0.494 1.00 97.75 201 GLU A O 1
ATOM 1640 N N . ALA A 1 202 ? -10.418 -3.439 0.792 1.00 98.25 202 ALA A N 1
ATOM 1641 C CA . ALA A 1 202 ? -10.360 -4.489 -0.218 1.00 98.25 202 ALA A CA 1
ATOM 1642 C C . ALA A 1 202 ? -11.336 -5.649 0.071 1.00 98.25 202 ALA A C 1
ATOM 1644 O O . ALA A 1 202 ? -11.962 -6.159 -0.859 1.00 98.25 202 ALA A O 1
ATOM 1645 N N . TYR A 1 203 ? -11.539 -6.043 1.340 1.00 98.75 203 TYR A N 1
ATOM 1646 C CA . TYR A 1 203 ? -12.560 -7.047 1.685 1.00 98.75 203 TYR A CA 1
ATOM 1647 C C . TYR A 1 203 ? -13.984 -6.582 1.347 1.00 98.75 203 TYR A C 1
ATOM 1649 O O . TYR A 1 203 ? -14.775 -7.378 0.832 1.00 98.75 203 TYR A O 1
ATOM 1657 N N . TYR A 1 204 ? -14.310 -5.304 1.575 1.00 98.56 204 TYR A N 1
ATOM 1658 C CA . TYR A 1 204 ? -15.595 -4.749 1.140 1.00 98.56 204 TYR A CA 1
ATOM 1659 C C . TYR A 1 204 ? -15.733 -4.768 -0.389 1.00 98.56 204 TYR A C 1
ATOM 1661 O O . TYR A 1 204 ? -16.784 -5.147 -0.905 1.00 98.56 204 TYR A O 1
ATOM 1669 N N . GLU A 1 205 ? -14.679 -4.423 -1.130 1.00 98.12 205 GLU A N 1
ATOM 1670 C CA . GLU A 1 205 ? -14.701 -4.373 -2.601 1.00 98.12 205 GLU A CA 1
ATOM 1671 C C . GLU A 1 205 ? -14.859 -5.751 -3.265 1.00 98.12 205 GLU A C 1
ATOM 1673 O O . GLU A 1 205 ? -15.546 -5.894 -4.292 1.00 98.12 205 GLU A O 1
ATOM 1678 N N . ILE A 1 206 ? -14.296 -6.803 -2.662 1.00 98.38 206 ILE A N 1
ATOM 1679 C CA . ILE A 1 206 ? -14.537 -8.184 -3.109 1.00 98.38 206 ILE A CA 1
ATOM 1680 C C . ILE A 1 206 ? -15.894 -8.740 -2.652 1.00 98.38 206 ILE A C 1
ATOM 1682 O O . ILE A 1 206 ? -16.267 -9.835 -3.069 1.00 98.38 206 ILE A O 1
ATOM 1686 N N . GLY A 1 207 ? -16.650 -7.990 -1.844 1.00 97.81 207 GLY A N 1
ATOM 1687 C CA . GLY A 1 207 ? -17.979 -8.363 -1.362 1.00 97.81 207 GLY A CA 1
ATOM 1688 C C . GLY A 1 207 ? -17.986 -9.268 -0.127 1.00 97.81 207 GLY A C 1
ATOM 1689 O O . GLY A 1 207 ? -19.022 -9.853 0.179 1.00 97.81 207 GLY A O 1
ATOM 1690 N N . ASP A 1 208 ? -16.867 -9.401 0.593 1.00 98.25 208 ASP A N 1
ATOM 1691 C CA . ASP A 1 208 ? -16.827 -10.106 1.881 1.00 98.25 208 ASP A CA 1
ATOM 1692 C C . ASP A 1 208 ? -17.147 -9.162 3.043 1.00 98.25 208 ASP A C 1
ATOM 1694 O O . ASP A 1 208 ? -16.301 -8.829 3.877 1.00 98.25 208 ASP A O 1
ATOM 1698 N N . THR A 1 209 ? -18.401 -8.718 3.092 1.00 98.31 209 THR A N 1
ATOM 1699 C CA . THR A 1 209 ? -18.876 -7.785 4.118 1.00 98.31 209 THR A CA 1
ATOM 1700 C C . THR A 1 209 ? -18.719 -8.353 5.528 1.00 98.31 209 THR A C 1
ATOM 1702 O O . THR A 1 209 ? -18.389 -7.617 6.449 1.00 98.31 209 THR A O 1
ATOM 1705 N N . THR A 1 210 ? -18.895 -9.663 5.729 1.00 98.31 210 THR A N 1
ATOM 1706 C CA . THR A 1 210 ? -18.773 -10.274 7.062 1.00 98.31 210 THR A CA 1
ATOM 1707 C C . THR A 1 210 ? -17.353 -10.154 7.608 1.00 98.31 210 THR A C 1
ATOM 1709 O O . THR A 1 210 ? -17.168 -9.732 8.751 1.00 98.31 210 THR A O 1
ATOM 1712 N N . LYS A 1 211 ? -16.342 -10.495 6.801 1.00 98.38 211 LYS A N 1
ATOM 1713 C CA . LYS A 1 211 ? -14.941 -10.397 7.223 1.00 98.38 211 LYS A CA 1
ATOM 1714 C C . LYS A 1 211 ? -14.477 -8.948 7.316 1.00 98.38 211 LYS A C 1
ATOM 1716 O O . LYS A 1 211 ? -13.772 -8.598 8.263 1.00 98.38 211 LYS A O 1
ATOM 1721 N N . ALA A 1 212 ? -14.924 -8.103 6.386 1.00 98.62 212 ALA A N 1
ATOM 1722 C CA . ALA A 1 212 ? -14.655 -6.672 6.412 1.00 98.62 212 ALA A CA 1
ATOM 1723 C C . ALA A 1 212 ? -15.209 -6.008 7.682 1.00 98.62 212 ALA A C 1
ATOM 1725 O O . ALA A 1 212 ? -14.456 -5.316 8.361 1.00 98.62 212 ALA A O 1
ATOM 1726 N N . ASN A 1 213 ? -16.466 -6.279 8.060 1.00 98.75 213 ASN A N 1
ATOM 1727 C CA . ASN A 1 213 ? -17.075 -5.756 9.288 1.00 98.75 213 ASN A CA 1
ATOM 1728 C C . ASN A 1 213 ? -16.286 -6.188 10.532 1.00 98.75 213 ASN A C 1
ATOM 1730 O O . ASN A 1 213 ? -15.987 -5.362 11.389 1.00 98.75 213 ASN A O 1
ATOM 1734 N N . ALA A 1 214 ? -15.893 -7.464 10.619 1.00 98.62 214 ALA A N 1
ATOM 1735 C CA . ALA A 1 214 ? -15.134 -7.975 11.762 1.00 98.62 214 ALA A CA 1
ATOM 1736 C C . ALA A 1 214 ? -13.759 -7.294 11.912 1.00 98.62 214 ALA A C 1
ATOM 1738 O O . ALA A 1 214 ? -13.359 -6.926 13.018 1.00 98.62 214 ALA A O 1
ATOM 1739 N N . LEU A 1 215 ? -13.038 -7.099 10.803 1.00 98.50 215 LEU A N 1
ATOM 1740 C CA . LEU A 1 215 ? -11.752 -6.395 10.814 1.00 98.50 215 LEU A CA 1
ATOM 1741 C C . LEU A 1 215 ? -11.924 -4.894 11.063 1.00 98.50 215 LEU A C 1
ATOM 1743 O O . LEU A 1 215 ? -11.119 -4.309 11.787 1.00 98.50 215 LEU A O 1
ATOM 1747 N N . ALA A 1 216 ? -12.965 -4.280 10.495 1.00 98.69 216 ALA A N 1
ATOM 1748 C CA . ALA A 1 216 ? -13.302 -2.880 10.714 1.00 98.69 216 ALA A CA 1
ATOM 1749 C C . ALA A 1 216 ? -13.601 -2.617 12.191 1.00 98.69 216 ALA A C 1
ATOM 1751 O O . ALA A 1 216 ? -13.027 -1.694 12.752 1.00 98.69 216 ALA A O 1
ATOM 1752 N N . GLU A 1 217 ? -14.410 -3.460 12.836 1.00 98.62 217 GLU A N 1
ATOM 1753 C CA . GLU A 1 217 ? -14.721 -3.367 14.266 1.00 98.62 217 GLU A CA 1
ATOM 1754 C C . GLU A 1 217 ? -13.458 -3.464 15.127 1.00 98.62 217 GLU A C 1
ATOM 1756 O O . GLU A 1 217 ? -13.224 -2.644 16.024 1.00 98.62 217 GLU A O 1
ATOM 1761 N N . ARG A 1 218 ? -12.597 -4.446 14.826 1.00 98.38 218 ARG A N 1
ATOM 1762 C CA . ARG A 1 218 ? -11.353 -4.636 15.573 1.00 98.38 218 ARG A CA 1
ATOM 1763 C C . ARG A 1 218 ? -10.409 -3.447 15.408 1.00 98.38 218 ARG A C 1
ATOM 1765 O O . ARG A 1 218 ? -9.887 -2.946 16.403 1.00 98.38 218 ARG A O 1
ATOM 1772 N N . LEU A 1 219 ? -10.210 -2.978 14.175 1.00 98.56 219 LEU A N 1
ATOM 1773 C CA . LEU A 1 219 ? -9.343 -1.839 13.880 1.00 98.56 219 LEU A CA 1
ATOM 1774 C C . LEU A 1 219 ? -9.905 -0.527 14.443 1.00 98.56 219 LEU A C 1
ATOM 1776 O O . LEU A 1 219 ? -9.136 0.294 14.945 1.00 98.56 219 LEU A O 1
ATOM 1780 N N . PHE A 1 220 ? -11.225 -0.338 14.389 1.00 98.69 220 PHE A N 1
ATOM 1781 C CA . PHE A 1 220 ? -11.900 0.820 14.965 1.00 98.69 220 PHE A CA 1
ATOM 1782 C C . PHE A 1 220 ? -11.658 0.866 16.469 1.00 98.69 220 PHE A C 1
ATOM 1784 O O . PHE A 1 220 ? -11.163 1.871 16.962 1.00 98.69 220 PHE A O 1
ATOM 1791 N N . THR A 1 221 ? -11.890 -0.243 17.173 1.00 98.56 221 THR A N 1
ATOM 1792 C CA . THR A 1 221 ? -11.668 -0.342 18.623 1.00 98.56 221 THR A CA 1
ATOM 1793 C C . THR A 1 221 ? -10.220 -0.027 19.007 1.00 98.56 221 THR A C 1
ATOM 1795 O O . THR A 1 221 ? -9.991 0.813 19.869 1.00 98.56 221 THR A O 1
ATOM 1798 N N . ILE A 1 222 ? -9.227 -0.604 18.318 1.00 98.12 222 ILE A N 1
ATOM 1799 C CA . ILE A 1 222 ? -7.802 -0.302 18.575 1.00 98.12 222 ILE A CA 1
ATOM 1800 C C . ILE A 1 222 ? -7.499 1.187 18.349 1.00 98.12 222 ILE A C 1
ATOM 1802 O O . ILE A 1 222 ? -6.785 1.823 19.125 1.00 98.12 222 ILE A O 1
ATOM 1806 N N . THR A 1 223 ? -8.025 1.759 17.265 1.00 98.44 223 THR A N 1
ATOM 1807 C CA . THR A 1 223 ? -7.779 3.164 16.910 1.00 98.44 223 THR A CA 1
ATOM 1808 C C . THR A 1 223 ? -8.467 4.115 17.894 1.00 98.44 223 THR A C 1
ATOM 1810 O O . THR A 1 223 ? -7.892 5.140 18.264 1.00 98.44 223 THR A O 1
ATOM 1813 N N . GLU A 1 224 ? -9.664 3.757 18.354 1.00 98.25 224 GLU A N 1
ATOM 1814 C CA . GLU A 1 224 ? -10.451 4.463 19.363 1.00 98.25 224 GLU A CA 1
ATOM 1815 C C . GLU A 1 224 ? -9.741 4.454 20.724 1.00 98.25 224 GLU A C 1
ATOM 1817 O O . GLU A 1 224 ? -9.568 5.511 21.337 1.00 98.25 224 GLU A O 1
ATOM 1822 N N . GLU A 1 225 ? -9.246 3.294 21.165 1.00 98.00 225 GLU A N 1
ATOM 1823 C CA . GLU A 1 225 ? -8.441 3.143 22.384 1.00 98.00 225 GLU A CA 1
ATOM 1824 C C . GLU A 1 225 ? -7.156 3.984 22.321 1.00 98.00 225 GLU A C 1
ATOM 1826 O O . GLU A 1 225 ? -6.850 4.722 23.262 1.00 98.00 225 GLU A O 1
ATOM 1831 N N . ASN A 1 226 ? -6.437 3.948 21.192 1.00 97.19 226 ASN A N 1
ATOM 1832 C CA . ASN A 1 226 ? -5.234 4.756 20.982 1.00 97.19 226 ASN A CA 1
ATOM 1833 C C . ASN A 1 226 ? -5.537 6.258 21.046 1.00 97.19 226 ASN A C 1
ATOM 1835 O O . ASN A 1 226 ? -4.853 6.999 21.753 1.00 97.19 226 ASN A O 1
ATOM 1839 N N . LEU A 1 227 ? -6.578 6.718 20.344 1.00 97.94 227 LEU A N 1
ATOM 1840 C CA . LEU A 1 227 ? -6.968 8.127 20.355 1.00 97.94 227 LEU A CA 1
ATOM 1841 C C . LEU A 1 227 ? -7.409 8.570 21.757 1.00 97.94 227 LEU A C 1
ATOM 1843 O O . LEU A 1 227 ? -6.992 9.629 22.224 1.00 97.94 227 LEU A O 1
ATOM 1847 N N . THR A 1 228 ? -8.168 7.733 22.465 1.00 98.25 228 THR A N 1
ATOM 1848 C CA . THR A 1 228 ? -8.572 7.972 23.859 1.00 98.25 228 THR A CA 1
ATOM 1849 C C . THR A 1 228 ? -7.358 8.110 24.772 1.00 98.25 228 THR A C 1
ATOM 1851 O O . THR A 1 228 ? -7.276 9.054 25.563 1.00 98.25 228 THR A O 1
ATOM 1854 N N . TYR A 1 229 ? -6.370 7.225 24.623 1.00 97.75 229 TYR A N 1
ATOM 1855 C CA . TYR A 1 229 ? -5.121 7.312 25.366 1.00 97.75 229 TYR A CA 1
ATOM 1856 C C . TYR A 1 229 ? -4.377 8.619 25.073 1.00 97.75 229 TYR A C 1
ATOM 1858 O O . TYR A 1 229 ? -4.023 9.330 26.014 1.00 97.75 229 TYR A O 1
ATOM 1866 N N . TYR A 1 230 ? -4.198 8.997 23.803 1.00 97.19 230 TYR A N 1
ATOM 1867 C CA . TYR A 1 230 ? -3.516 10.246 23.442 1.00 97.19 230 TYR A CA 1
ATOM 1868 C C . TYR A 1 230 ? -4.214 11.478 24.031 1.00 97.19 230 TYR A C 1
ATOM 1870 O O . TYR A 1 230 ? -3.549 12.390 24.528 1.00 97.19 230 TYR A O 1
ATOM 1878 N N . MET A 1 231 ? -5.550 11.492 24.038 1.00 97.00 231 MET A N 1
ATOM 1879 C CA . MET A 1 231 ? -6.339 12.579 24.622 1.00 97.00 231 MET A CA 1
ATOM 1880 C C . MET A 1 231 ? -6.245 12.645 26.152 1.00 97.00 231 MET A C 1
ATOM 1882 O O . MET A 1 231 ? -6.358 13.732 26.721 1.00 97.00 231 MET A O 1
ATOM 1886 N N . SER A 1 232 ? -5.994 11.516 26.820 1.00 96.62 232 SER A N 1
ATOM 1887 C CA . SER A 1 232 ? -5.851 11.458 28.282 1.00 96.62 232 SER A CA 1
ATOM 1888 C C . SER A 1 232 ? -4.564 12.109 28.805 1.00 96.62 232 SER A C 1
ATOM 1890 O O . SER A 1 232 ? -4.465 12.429 29.990 1.00 96.62 232 SER A O 1
ATOM 1892 N N . LEU A 1 233 ? -3.571 12.318 27.935 1.00 96.38 233 LEU A N 1
ATOM 1893 C CA . LEU A 1 233 ? -2.273 12.860 28.318 1.00 96.38 233 LEU A CA 1
ATOM 1894 C C . LEU A 1 233 ? -2.349 14.357 28.648 1.00 96.38 233 LEU A C 1
ATOM 1896 O O . LEU A 1 233 ? -3.112 15.114 28.044 1.00 96.38 233 LEU A O 1
ATOM 1900 N N . ASP A 1 234 ? -1.485 14.809 29.563 1.00 93.75 234 ASP A N 1
ATOM 1901 C CA . ASP A 1 234 ? -1.264 16.240 29.800 1.00 93.75 234 ASP A CA 1
ATOM 1902 C C . ASP A 1 234 ? -0.929 16.958 28.475 1.00 93.75 234 ASP A C 1
ATOM 1904 O O . ASP A 1 234 ? -0.200 16.386 27.649 1.00 93.75 234 ASP A O 1
ATOM 1908 N N . PRO A 1 235 ? -1.396 18.205 28.258 1.00 92.19 235 PRO A N 1
ATOM 1909 C CA . PRO A 1 235 ? -1.134 18.951 27.030 1.00 92.19 235 PRO A CA 1
ATOM 1910 C C . PRO A 1 235 ? 0.324 18.917 26.564 1.00 92.19 235 PRO A C 1
ATOM 1912 O O . PRO A 1 235 ? 0.573 18.798 25.365 1.00 92.19 235 PRO A O 1
ATOM 1915 N N . ARG A 1 236 ? 1.301 18.948 27.482 1.00 92.06 236 ARG A N 1
ATOM 1916 C CA . ARG A 1 236 ? 2.729 18.913 27.126 1.00 92.06 236 ARG A CA 1
ATOM 1917 C C . ARG A 1 236 ? 3.145 17.636 26.382 1.00 92.06 236 ARG A C 1
ATOM 1919 O O . ARG A 1 236 ? 4.082 17.685 25.593 1.00 92.06 236 ARG A O 1
ATOM 1926 N N . PHE A 1 237 ? 2.468 16.515 26.636 1.00 94.62 237 PHE A N 1
ATOM 1927 C CA . PHE A 1 237 ? 2.718 15.219 26.001 1.00 94.62 237 PHE A CA 1
ATOM 1928 C C . PHE A 1 237 ? 1.774 14.947 24.825 1.00 94.62 237 PHE A C 1
ATOM 1930 O O . PHE A 1 237 ? 2.165 14.260 23.887 1.00 94.62 237 PHE A O 1
ATOM 1937 N N . ALA A 1 238 ? 0.565 15.514 24.841 1.00 94.19 238 ALA A N 1
ATOM 1938 C CA . ALA A 1 238 ? -0.384 15.391 23.736 1.00 94.19 238 ALA A CA 1
ATOM 1939 C C . ALA A 1 238 ? 0.036 16.211 22.498 1.00 94.19 238 ALA A C 1
ATOM 1941 O O . ALA A 1 238 ? -0.164 15.771 21.371 1.00 94.19 238 ALA A O 1
ATOM 1942 N N . ILE A 1 239 ? 0.662 17.384 22.681 1.00 93.38 239 ILE A N 1
ATOM 1943 C CA . ILE A 1 239 ? 1.092 18.270 21.576 1.00 93.38 239 ILE A CA 1
ATOM 1944 C C . ILE A 1 239 ? 2.001 17.568 20.555 1.00 93.38 239 ILE A C 1
ATOM 1946 O O . ILE A 1 239 ? 1.682 17.630 19.365 1.00 93.38 239 ILE A O 1
ATOM 1950 N N . PRO A 1 240 ? 3.082 16.870 20.956 1.00 95.44 240 PRO A N 1
ATOM 1951 C CA . PRO A 1 240 ? 3.900 16.102 20.016 1.00 95.44 240 PRO A CA 1
ATOM 1952 C C . PRO A 1 240 ? 3.134 15.009 19.256 1.00 95.44 240 PRO A C 1
ATOM 1954 O O . PRO A 1 240 ? 3.539 14.641 18.158 1.00 95.44 240 PRO A O 1
ATOM 1957 N N . LEU A 1 241 ? 2.028 14.507 19.815 1.00 96.25 241 LEU A N 1
ATOM 1958 C CA . LEU A 1 241 ? 1.198 13.453 19.226 1.00 96.25 241 LEU A CA 1
ATOM 1959 C C . LEU A 1 241 ? 0.065 13.992 18.343 1.00 96.25 241 LEU A C 1
ATOM 1961 O O . LEU A 1 241 ? -0.738 13.208 17.847 1.00 96.25 241 LEU A O 1
ATOM 1965 N N . GLY A 1 242 ? -0.011 15.306 18.103 1.00 95.44 242 GLY A N 1
ATOM 1966 C CA . GLY A 1 242 ? -1.109 15.908 17.338 1.00 95.44 242 GLY A CA 1
ATOM 1967 C C . GLY A 1 242 ? -1.311 15.289 15.948 1.00 95.44 242 GLY A C 1
ATOM 1968 O O . GLY A 1 242 ? -2.450 15.109 15.523 1.00 95.44 242 GLY A O 1
ATOM 1969 N N . ASN A 1 243 ? -0.222 14.898 15.274 1.00 95.94 243 ASN A N 1
ATOM 1970 C CA . ASN A 1 243 ? -0.296 14.197 13.990 1.00 95.94 243 ASN A CA 1
ATOM 1971 C C . ASN A 1 243 ? -0.894 12.786 14.128 1.00 95.94 243 ASN A C 1
ATOM 1973 O O . ASN A 1 243 ? -1.773 12.424 13.353 1.00 95.94 243 ASN A O 1
ATOM 1977 N N . GLU A 1 244 ? -0.471 12.015 15.134 1.00 96.06 244 GLU A N 1
ATOM 1978 C CA . GLU A 1 244 ? -1.025 10.678 15.395 1.00 96.06 244 GLU A CA 1
ATOM 1979 C C . GLU A 1 244 ? -2.513 10.757 15.744 1.00 96.06 244 GLU A C 1
ATOM 1981 O O . GLU A 1 244 ? -3.314 9.985 15.225 1.00 96.06 244 GLU A O 1
ATOM 1986 N N . MET A 1 245 ? -2.918 11.749 16.542 1.00 97.44 245 MET A N 1
ATOM 1987 C CA . MET A 1 245 ? -4.329 11.967 16.864 1.00 97.44 245 MET A CA 1
ATOM 1988 C C . MET A 1 245 ? -5.158 12.320 15.621 1.00 97.44 245 MET A C 1
ATOM 1990 O O . MET A 1 245 ? -6.252 11.787 15.447 1.00 97.44 245 MET A O 1
ATOM 1994 N N . ALA A 1 246 ? -4.640 13.188 14.744 1.00 97.50 246 ALA A N 1
ATOM 1995 C CA . ALA A 1 246 ? -5.312 13.549 13.496 1.00 97.50 246 ALA A CA 1
ATOM 1996 C C . ALA A 1 246 ? -5.458 12.341 12.555 1.00 97.50 246 ALA A C 1
ATOM 1998 O O . ALA A 1 246 ? -6.520 12.146 11.962 1.00 97.50 246 ALA A O 1
ATOM 1999 N N . ILE A 1 247 ? -4.418 11.504 12.458 1.00 96.88 247 ILE A N 1
ATOM 2000 C CA . ILE A 1 247 ? -4.450 10.259 11.684 1.00 96.88 247 ILE A CA 1
ATOM 2001 C C . ILE A 1 247 ? -5.482 9.291 12.268 1.00 96.88 247 ILE A C 1
ATOM 2003 O O . ILE A 1 247 ? -6.316 8.793 11.516 1.00 96.88 247 ILE A O 1
ATOM 2007 N N . SER A 1 248 ? -5.475 9.048 13.583 1.00 97.94 248 SER A N 1
ATOM 2008 C CA . SER A 1 248 ? -6.456 8.168 14.230 1.00 97.94 248 SER A CA 1
ATOM 2009 C C . SER A 1 248 ? -7.888 8.646 13.993 1.00 97.94 248 SER A C 1
ATOM 2011 O O . SER A 1 248 ? -8.732 7.852 13.585 1.00 97.94 248 SER A O 1
ATOM 2013 N N . ASN A 1 249 ? -8.159 9.947 14.151 1.00 98.06 249 ASN A N 1
ATOM 2014 C CA . ASN A 1 249 ? -9.479 10.516 13.872 1.00 98.06 249 ASN A CA 1
ATOM 2015 C C . ASN A 1 249 ? -9.899 10.295 12.405 1.00 98.06 249 ASN A C 1
ATOM 2017 O O . ASN A 1 249 ? -11.027 9.888 12.135 1.00 98.06 249 ASN A O 1
ATOM 2021 N N . ALA A 1 250 ? -8.984 10.500 11.451 1.00 98.00 250 ALA A N 1
ATOM 2022 C CA . ALA A 1 250 ? -9.253 10.264 10.033 1.00 98.00 250 ALA A CA 1
ATOM 2023 C C . ALA A 1 250 ? -9.522 8.780 9.716 1.00 98.00 250 ALA A C 1
ATOM 2025 O O . ALA A 1 250 ? -10.419 8.477 8.930 1.00 98.00 250 ALA A O 1
ATOM 2026 N N . VAL A 1 251 ? -8.779 7.857 10.337 1.00 98.19 251 VAL A N 1
ATOM 2027 C CA . VAL A 1 251 ? -8.975 6.406 10.175 1.00 98.19 251 VAL A CA 1
ATOM 2028 C C . VAL A 1 251 ? -10.343 5.977 10.706 1.00 98.19 251 VAL A C 1
ATOM 2030 O O . VAL A 1 251 ? -11.050 5.253 10.008 1.00 98.19 251 VAL A O 1
ATOM 2033 N N . LEU A 1 252 ? -10.756 6.460 11.883 1.00 98.56 252 LEU A N 1
ATOM 2034 C CA . LEU A 1 252 ? -12.075 6.159 12.457 1.00 98.56 252 LEU A CA 1
ATOM 2035 C C . LEU A 1 252 ? -13.213 6.630 11.542 1.00 98.56 252 LEU A C 1
ATOM 2037 O O . LEU A 1 252 ? -14.102 5.846 11.203 1.00 98.56 252 LEU A O 1
ATOM 2041 N N . GLY A 1 253 ? -13.148 7.879 11.070 1.00 98.12 253 GLY A N 1
ATOM 2042 C CA . GLY A 1 253 ? -14.141 8.419 10.140 1.00 98.12 253 GLY A CA 1
ATOM 2043 C C . GLY A 1 253 ? -14.172 7.665 8.807 1.00 98.12 253 GLY A C 1
ATOM 2044 O O . GLY A 1 253 ? -15.246 7.406 8.256 1.00 98.12 253 GLY A O 1
ATOM 2045 N N . ARG A 1 254 ? -13.004 7.251 8.294 1.00 98.06 254 ARG A N 1
ATOM 2046 C CA . ARG A 1 254 ? -12.915 6.443 7.073 1.00 98.06 254 ARG A CA 1
ATOM 2047 C C . ARG A 1 254 ? -13.558 5.073 7.263 1.00 98.06 254 ARG A C 1
ATOM 2049 O O . ARG A 1 254 ? -14.367 4.709 6.415 1.00 98.06 254 ARG A O 1
ATOM 2056 N N . LEU A 1 255 ? -13.268 4.372 8.364 1.00 98.44 255 LEU A N 1
ATOM 2057 C CA . LEU A 1 255 ? -13.860 3.071 8.700 1.00 98.44 255 LEU A CA 1
ATOM 2058 C C . LEU A 1 255 ? -15.385 3.136 8.792 1.00 98.44 255 LEU A C 1
ATOM 2060 O O . LEU A 1 255 ? -16.058 2.339 8.142 1.00 98.44 255 LEU A O 1
ATOM 2064 N N . ALA A 1 256 ? -15.930 4.117 9.519 1.00 98.19 256 ALA A N 1
ATOM 2065 C CA . ALA A 1 256 ? -17.376 4.320 9.605 1.00 98.19 256 ALA A CA 1
ATOM 2066 C C . ALA A 1 256 ? -17.996 4.580 8.219 1.00 98.19 256 ALA A C 1
ATOM 2068 O O . ALA A 1 256 ? -19.023 4.000 7.865 1.00 98.19 256 ALA A O 1
ATOM 2069 N N . SER A 1 257 ? -17.336 5.401 7.391 1.00 98.00 257 SER A N 1
ATOM 2070 C CA . SER A 1 257 ? -17.819 5.726 6.045 1.00 98.00 257 SER A CA 1
ATOM 2071 C C . SER A 1 257 ? -17.826 4.523 5.100 1.00 98.00 257 SER A C 1
ATOM 2073 O O . SER A 1 257 ? -18.816 4.317 4.396 1.00 98.00 257 SER A O 1
ATOM 2075 N N . VAL A 1 258 ? -16.744 3.736 5.050 1.00 97.38 258 VAL A N 1
ATOM 2076 C CA . VAL A 1 258 ? -16.667 2.571 4.148 1.00 97.38 258 VAL A CA 1
ATOM 2077 C C . VAL A 1 258 ? -17.587 1.448 4.611 1.00 97.38 258 VAL A C 1
ATOM 2079 O O . VAL A 1 258 ? -18.303 0.890 3.780 1.00 97.38 258 VAL A O 1
ATOM 2082 N N . ALA A 1 259 ? -17.667 1.204 5.924 1.00 97.88 259 ALA A N 1
ATOM 2083 C CA . ALA A 1 259 ? -18.613 0.259 6.501 1.00 97.88 259 ALA A CA 1
ATOM 2084 C C . ALA A 1 259 ? -20.057 0.641 6.155 1.00 97.88 259 ALA A C 1
ATOM 2086 O O . ALA A 1 259 ? -20.786 -0.185 5.624 1.00 97.88 259 ALA A O 1
ATOM 2087 N N . GLY A 1 260 ? -20.455 1.906 6.328 1.00 97.50 260 GLY A N 1
ATOM 2088 C CA . GLY A 1 260 ? -21.829 2.350 6.055 1.00 97.50 260 GLY A CA 1
ATOM 2089 C C . GLY A 1 260 ? -22.273 2.249 4.596 1.00 97.50 260 GLY A C 1
ATOM 2090 O O . GLY A 1 260 ? -23.468 2.131 4.331 1.00 97.50 260 GLY A O 1
ATOM 2091 N N . ARG A 1 261 ? -21.338 2.258 3.638 1.00 96.81 261 ARG A N 1
ATOM 2092 C CA . ARG A 1 261 ? -21.660 2.020 2.220 1.00 96.81 261 ARG A CA 1
ATOM 2093 C C . ARG A 1 261 ? -21.971 0.553 1.934 1.00 96.81 261 ARG A C 1
ATOM 2095 O O . ARG A 1 261 ? -22.806 0.284 1.075 1.00 96.81 261 ARG A O 1
ATOM 2102 N N . ALA A 1 262 ? -21.288 -0.367 2.612 1.00 96.50 262 ALA A N 1
ATOM 2103 C CA . ALA A 1 262 ? -21.425 -1.806 2.397 1.00 96.50 262 ALA A CA 1
ATOM 2104 C C . ALA A 1 262 ? -22.483 -2.451 3.312 1.00 96.50 262 ALA A C 1
ATOM 2106 O O . ALA A 1 262 ? -23.217 -3.336 2.878 1.00 96.50 262 ALA A O 1
ATOM 2107 N N . ASP A 1 263 ? -22.578 -1.982 4.555 1.00 97.75 263 ASP A N 1
ATOM 2108 C CA . ASP A 1 263 ? -23.519 -2.400 5.591 1.00 97.75 263 ASP A CA 1
ATOM 2109 C C . ASP A 1 263 ? -24.014 -1.162 6.369 1.00 97.75 263 ASP A C 1
ATOM 2111 O O . ASP A 1 263 ? -23.367 -0.704 7.317 1.00 97.75 263 ASP A O 1
ATOM 2115 N N . PRO A 1 264 ? -25.171 -0.589 5.987 1.00 97.81 264 PRO A N 1
ATOM 2116 C CA . PRO A 1 264 ? -25.693 0.619 6.622 1.00 97.81 264 PRO A CA 1
ATOM 2117 C C . PRO A 1 264 ? -25.998 0.474 8.117 1.00 97.81 264 PRO A C 1
ATOM 2119 O O . PRO A 1 264 ? -25.957 1.470 8.838 1.00 97.81 264 PRO A O 1
ATOM 2122 N N . ALA A 1 265 ? -26.332 -0.732 8.593 1.00 98.00 265 ALA A N 1
ATOM 2123 C CA . ALA A 1 265 ? -26.651 -0.950 10.001 1.00 98.00 265 ALA A CA 1
ATOM 2124 C C . ALA A 1 265 ? -25.374 -0.917 10.846 1.00 98.00 265 ALA A C 1
ATOM 2126 O O . ALA A 1 265 ? -25.300 -0.155 11.810 1.00 98.00 265 ALA A O 1
ATOM 2127 N N . PHE A 1 266 ? -24.357 -1.676 10.433 1.00 98.31 266 PHE A N 1
ATOM 2128 C CA . PHE A 1 266 ? -23.055 -1.689 11.098 1.00 98.31 266 PHE A CA 1
ATOM 2129 C C . PHE A 1 266 ? -22.329 -0.340 10.972 1.00 98.31 266 PHE A C 1
ATOM 2131 O O . PHE A 1 266 ? -21.798 0.188 11.946 1.00 98.31 266 PHE A O 1
ATOM 2138 N N . GLY A 1 267 ? -22.368 0.290 9.796 1.00 98.00 267 GLY A N 1
ATOM 2139 C CA . GLY A 1 267 ? -21.767 1.610 9.608 1.00 98.00 267 GLY A CA 1
ATOM 2140 C C . GLY A 1 267 ? -22.381 2.693 10.493 1.00 98.00 267 GLY A C 1
ATOM 2141 O O . GLY A 1 267 ? -21.656 3.567 10.960 1.00 98.00 267 GLY A O 1
ATOM 2142 N N . LYS A 1 268 ? -23.688 2.618 10.783 1.00 98.31 268 LYS A N 1
ATOM 2143 C CA . LYS A 1 268 ? -24.346 3.546 11.712 1.00 98.31 268 LYS A CA 1
ATOM 2144 C C . LYS A 1 268 ? -23.828 3.389 13.146 1.00 98.31 268 LYS A C 1
ATOM 2146 O O . LYS A 1 268 ? -23.638 4.392 13.825 1.00 98.31 268 LYS A O 1
ATOM 2151 N N . GLU A 1 269 ? -23.574 2.161 13.593 1.00 98.25 269 GLU A N 1
ATOM 2152 C CA . GLU A 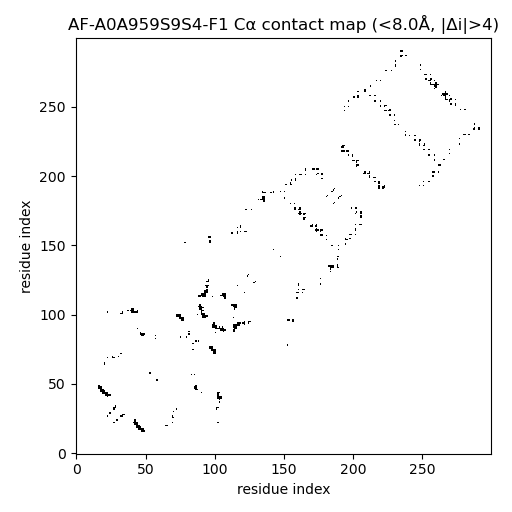1 269 ? -22.971 1.898 14.907 1.00 98.25 269 GLU A CA 1
ATOM 2153 C C . GLU A 1 269 ? -21.574 2.532 15.016 1.00 98.25 269 GLU A C 1
ATOM 2155 O O . GLU A 1 269 ? -21.294 3.268 15.967 1.00 98.25 269 GLU A O 1
ATOM 2160 N N . LEU A 1 270 ? -20.719 2.323 14.007 1.00 98.44 270 LEU A N 1
ATOM 2161 C CA . LEU A 1 270 ? -19.394 2.951 13.959 1.00 98.44 270 LEU A CA 1
ATOM 2162 C C . LEU A 1 270 ? -19.475 4.478 13.865 1.00 98.44 270 LEU A C 1
ATOM 2164 O O . LEU A 1 270 ? -18.663 5.177 14.467 1.00 98.44 270 LEU A O 1
ATOM 2168 N N . GLU A 1 271 ? -20.450 5.015 13.131 1.00 98.38 271 GLU A N 1
ATOM 2169 C CA . GLU A 1 271 ? -20.663 6.457 13.020 1.00 98.38 271 GLU A CA 1
ATOM 2170 C C . GLU A 1 271 ? -21.063 7.079 14.366 1.00 98.38 271 GLU A C 1
ATOM 2172 O O . GLU A 1 271 ? -20.562 8.145 14.724 1.00 98.38 271 GLU A O 1
ATOM 2177 N N . GLU A 1 272 ? -21.931 6.422 15.137 1.00 98.38 272 GLU A N 1
ATOM 2178 C CA . GLU A 1 272 ? -22.324 6.884 16.472 1.00 98.38 272 GLU A CA 1
ATOM 2179 C C . GLU A 1 272 ? -21.121 6.921 17.425 1.00 98.38 272 GLU A C 1
ATOM 2181 O O . GLU A 1 272 ? -20.884 7.954 18.060 1.00 98.38 272 GLU A O 1
ATOM 2186 N N . ARG A 1 273 ? -20.302 5.860 17.449 1.00 98.25 273 ARG A N 1
ATOM 2187 C CA . ARG A 1 273 ? -19.038 5.829 18.210 1.00 98.25 273 ARG A CA 1
ATOM 2188 C C . ARG A 1 273 ? -18.072 6.923 17.758 1.00 98.25 273 ARG A C 1
ATOM 2190 O O . ARG A 1 273 ? -17.524 7.653 18.587 1.00 98.25 273 ARG A O 1
ATOM 2197 N N . PHE A 1 274 ? -17.912 7.091 16.443 1.00 98.56 274 PHE A N 1
ATOM 2198 C CA . PHE A 1 274 ? -17.020 8.096 15.870 1.00 98.56 274 PHE A CA 1
ATOM 2199 C C . PHE A 1 274 ? -17.424 9.513 16.282 1.00 98.56 274 PHE A C 1
ATOM 2201 O O . PHE A 1 274 ? -16.572 10.289 16.699 1.00 98.56 274 PHE A O 1
ATOM 2208 N N . ARG A 1 275 ? -18.720 9.846 16.258 1.00 98.19 275 ARG A N 1
ATOM 2209 C CA . ARG A 1 275 ? -19.207 11.164 16.702 1.00 98.19 275 ARG A CA 1
ATOM 2210 C C . ARG A 1 275 ? -18.877 11.443 18.167 1.00 98.19 275 ARG A C 1
ATOM 2212 O O . ARG A 1 275 ? -18.533 12.575 18.507 1.00 98.19 275 ARG A O 1
ATOM 2219 N N . THR A 1 276 ? -18.983 10.438 19.038 1.00 97.62 276 THR A N 1
ATOM 2220 C CA . THR A 1 276 ? -18.639 10.587 20.459 1.00 97.62 276 THR A CA 1
ATOM 2221 C C . THR A 1 276 ? -17.157 10.899 20.643 1.00 97.62 276 THR A C 1
ATOM 2223 O O . THR A 1 276 ? -16.821 11.863 21.333 1.00 97.62 276 THR A O 1
ATOM 2226 N N . ILE A 1 277 ? -16.267 10.127 20.014 1.00 97.56 277 ILE A N 1
ATOM 2227 C CA . ILE A 1 277 ? -14.825 10.352 20.162 1.00 97.56 277 ILE A CA 1
ATOM 2228 C C . ILE A 1 277 ? -14.341 11.602 19.415 1.00 97.56 277 ILE A C 1
ATOM 2230 O O . ILE A 1 277 ? -13.458 12.299 19.911 1.00 97.56 277 ILE A O 1
ATOM 2234 N N . GLU A 1 278 ? -14.953 11.950 18.282 1.00 97.62 278 GLU A N 1
ATOM 2235 C CA . GLU A 1 278 ? -14.651 13.177 17.542 1.00 97.62 278 GLU A CA 1
ATOM 2236 C C . GLU A 1 278 ? -14.967 14.420 18.384 1.00 97.62 278 GLU A C 1
ATOM 2238 O O . GLU A 1 278 ? -14.155 15.344 18.437 1.00 97.62 278 GLU A O 1
ATOM 2243 N N . ALA A 1 279 ? -16.091 14.436 19.110 1.00 97.50 279 ALA A N 1
ATOM 2244 C CA . ALA A 1 279 ? -16.413 15.529 20.028 1.00 97.50 279 ALA A CA 1
ATOM 2245 C C . ALA A 1 279 ? -15.335 15.701 21.117 1.00 97.50 279 ALA A C 1
ATOM 2247 O O . ALA A 1 279 ? -14.839 16.812 21.321 1.00 97.50 279 ALA A O 1
ATOM 2248 N N . ALA A 1 280 ? -14.906 14.602 21.749 1.00 96.88 280 ALA A N 1
ATOM 2249 C CA . ALA A 1 280 ? -13.821 14.619 22.734 1.00 96.88 280 ALA A CA 1
ATOM 2250 C C . ALA A 1 280 ? -12.483 15.080 22.121 1.00 96.88 280 ALA A C 1
ATOM 2252 O O . ALA A 1 280 ? -11.730 15.837 22.739 1.00 96.88 280 ALA A O 1
ATOM 2253 N N . TYR A 1 281 ? -12.201 14.681 20.877 1.00 97.25 281 TYR A N 1
ATOM 2254 C CA . TYR A 1 281 ? -11.019 15.118 20.139 1.00 97.25 281 TYR A CA 1
ATOM 2255 C C . TYR A 1 281 ? -11.020 16.630 19.898 1.00 97.25 281 TYR A C 1
ATOM 2257 O O . TYR A 1 281 ? -9.999 17.281 20.141 1.00 97.25 281 TYR A O 1
ATOM 2265 N N . GLN A 1 282 ? -12.154 17.215 19.502 1.00 95.94 282 GLN A N 1
ATOM 2266 C CA . GLN A 1 282 ? -12.267 18.667 19.321 1.00 95.94 282 GLN A CA 1
ATOM 2267 C C . GLN A 1 282 ? -12.045 19.432 20.633 1.00 95.94 282 GLN A C 1
ATOM 2269 O O . GLN A 1 282 ? -11.319 20.429 20.652 1.00 95.94 282 GLN A O 1
ATOM 2274 N N . GLU A 1 283 ? -12.603 18.951 21.746 1.00 95.38 283 GLU A N 1
ATOM 2275 C CA . GLU A 1 283 ? -12.353 19.535 23.070 1.00 95.38 283 GLU A CA 1
ATOM 2276 C C . GLU A 1 283 ? -10.864 19.483 23.435 1.00 95.38 283 GLU A C 1
ATOM 2278 O O . GLU A 1 283 ? -10.287 20.490 23.865 1.00 95.38 283 GLU A O 1
ATOM 2283 N N . LYS A 1 284 ? -10.207 18.344 23.182 1.00 94.75 284 LYS A N 1
ATOM 2284 C CA . LYS A 1 284 ? -8.774 18.188 23.438 1.00 94.75 284 LYS A CA 1
ATOM 2285 C C . LYS A 1 284 ? -7.922 19.137 22.596 1.00 94.75 284 LYS A C 1
ATOM 2287 O O . LYS A 1 284 ? -6.965 19.718 23.111 1.00 94.75 284 LYS A O 1
ATOM 2292 N N . GLN A 1 285 ? -8.267 19.351 21.325 1.00 94.00 285 GLN A N 1
ATOM 2293 C CA . GLN A 1 285 ? -7.565 20.318 20.472 1.00 94.00 285 GLN A CA 1
ATOM 2294 C C . GLN A 1 285 ? -7.636 21.742 21.050 1.00 94.00 285 GLN A C 1
ATOM 2296 O O . GLN A 1 285 ? -6.625 22.450 21.090 1.00 94.00 285 GLN A O 1
ATOM 2301 N N . ILE A 1 286 ? -8.799 22.151 21.569 1.00 92.75 286 ILE A N 1
ATOM 2302 C CA . ILE A 1 286 ? -8.974 23.456 22.227 1.00 92.75 286 ILE A CA 1
ATOM 2303 C C . ILE A 1 286 ? -8.100 23.552 23.488 1.00 92.75 286 ILE A C 1
ATOM 2305 O O . ILE A 1 286 ? -7.410 24.560 23.692 1.00 92.75 286 ILE A O 1
ATOM 2309 N N . GLU A 1 287 ? -8.084 22.501 24.313 1.00 91.75 287 GLU A N 1
ATOM 2310 C CA . GLU A 1 287 ? -7.244 22.419 25.513 1.00 91.75 287 GLU A CA 1
ATOM 2311 C C . GLU A 1 287 ? -5.761 22.617 25.161 1.00 91.75 287 GLU A C 1
ATOM 2313 O O . GLU A 1 287 ? -5.096 23.486 25.736 1.00 91.75 287 GLU A O 1
ATOM 2318 N N . MET A 1 288 ? -5.258 21.883 24.166 1.00 90.12 288 MET A N 1
ATOM 2319 C CA . MET A 1 288 ? -3.858 21.919 23.732 1.00 90.12 288 MET A CA 1
ATOM 2320 C C . MET A 1 288 ? -3.426 23.316 23.260 1.00 90.12 288 MET A C 1
ATOM 2322 O O . MET A 1 288 ? -2.361 23.801 23.655 1.00 90.12 288 MET A O 1
ATOM 2326 N N . VAL A 1 289 ? -4.272 24.012 22.491 1.00 86.50 289 VAL A N 1
ATOM 2327 C CA . VAL A 1 289 ? -4.011 25.392 22.039 1.00 86.50 289 VAL A CA 1
ATOM 2328 C C . VAL A 1 289 ? -3.995 26.375 23.217 1.00 86.50 289 VAL A C 1
ATOM 2330 O O . VAL A 1 289 ? -3.155 27.281 23.278 1.00 86.50 289 VAL A O 1
ATOM 2333 N N . SER A 1 290 ? -4.901 26.206 24.183 1.00 80.94 290 SER A N 1
ATOM 2334 C CA . SER A 1 290 ? -4.959 27.062 25.375 1.00 80.94 290 SER A CA 1
ATOM 2335 C C . SER A 1 290 ? -3.751 26.861 26.308 1.00 80.94 290 SER A C 1
ATOM 2337 O O . SER A 1 290 ? -3.208 27.837 26.839 1.00 80.94 290 SER A O 1
ATOM 2339 N N . GLY A 1 291 ? -3.271 25.619 26.441 1.00 70.75 291 GLY A N 1
ATOM 2340 C CA . GLY A 1 291 ? -2.097 25.249 27.233 1.00 70.75 291 GLY A CA 1
ATOM 2341 C C . GLY A 1 291 ? -0.793 25.828 26.678 1.00 70.75 291 GLY A C 1
ATOM 2342 O O . GLY A 1 291 ? 0.014 26.371 27.436 1.00 70.75 291 GLY A O 1
ATOM 2343 N N . GLN A 1 292 ? -0.619 25.829 25.351 1.00 65.94 292 GLN A N 1
ATOM 2344 C CA . GLN A 1 292 ? 0.539 26.460 24.698 1.00 65.94 292 GLN A CA 1
ATOM 2345 C C . GLN A 1 292 ? 0.640 27.962 25.007 1.00 65.94 292 GLN A C 1
ATOM 2347 O O . GLN A 1 292 ? 1.724 28.472 25.302 1.00 65.94 292 GLN A O 1
ATOM 2352 N N . ARG A 1 293 ? -0.494 28.678 25.005 1.00 62.03 293 ARG A N 1
ATOM 2353 C CA . ARG A 1 293 ? -0.538 30.122 25.304 1.00 62.03 293 ARG A CA 1
ATOM 2354 C C . ARG A 1 293 ? -0.183 30.448 26.756 1.00 62.03 293 ARG A C 1
ATOM 2356 O O . ARG A 1 293 ? 0.377 31.513 27.012 1.00 62.03 293 ARG A O 1
ATOM 2363 N N . ARG A 1 294 ? -0.497 29.558 27.704 1.00 58.88 294 ARG A N 1
ATOM 2364 C CA . ARG A 1 294 ? -0.115 29.711 29.119 1.00 58.88 294 ARG A CA 1
ATOM 2365 C C . ARG A 1 294 ? 1.384 29.501 29.331 1.00 58.88 294 ARG A C 1
ATOM 2367 O O . ARG A 1 294 ? 2.007 30.341 29.974 1.00 58.88 294 ARG A O 1
ATOM 2374 N N . ASN A 1 295 ? 1.970 28.467 28.728 1.00 57.12 295 ASN A N 1
ATOM 2375 C CA . ASN A 1 295 ? 3.402 28.180 28.876 1.00 57.12 295 ASN A CA 1
ATOM 2376 C C . ASN A 1 295 ? 4.297 29.225 28.186 1.00 57.12 295 ASN A C 1
ATOM 2378 O O . ASN A 1 295 ? 5.345 29.572 28.717 1.00 57.12 295 ASN A O 1
ATOM 2382 N N . SER A 1 296 ? 3.860 29.821 27.069 1.00 55.38 296 SER A N 1
ATOM 2383 C CA . SER A 1 296 ? 4.606 30.903 26.399 1.00 55.38 296 SER A CA 1
ATOM 2384 C C . SER A 1 296 ? 4.720 32.196 27.223 1.00 55.38 296 SER A C 1
ATOM 2386 O O . SER A 1 296 ? 5.573 33.026 26.915 1.00 55.38 296 SER A O 1
ATOM 2388 N N . ARG A 1 297 ? 3.873 32.403 28.242 1.00 52.59 297 ARG A N 1
ATOM 2389 C CA . ARG A 1 297 ? 3.941 33.570 29.144 1.00 52.59 297 ARG A CA 1
ATOM 2390 C C . ARG A 1 297 ? 4.863 33.355 30.348 1.00 52.59 297 ARG A C 1
ATOM 2392 O O . ARG A 1 297 ? 5.034 34.277 31.135 1.00 52.59 297 ARG A O 1
ATOM 2399 N N . MET A 1 298 ? 5.433 32.161 30.492 1.00 50.53 298 MET A N 1
ATOM 2400 C CA . MET A 1 298 ? 6.230 31.737 31.645 1.00 50.53 298 MET A CA 1
ATOM 2401 C C . MET A 1 298 ? 7.724 31.588 31.314 1.00 50.53 298 MET A C 1
ATOM 2403 O O . MET A 1 298 ? 8.425 30.817 31.960 1.00 50.53 298 MET A O 1
ATOM 2407 N N . ASN A 1 299 ? 8.218 32.335 30.325 1.00 42.38 299 ASN A N 1
ATOM 2408 C CA . ASN A 1 299 ? 9.653 32.491 30.099 1.00 42.38 299 ASN A CA 1
ATOM 2409 C C . ASN A 1 299 ? 10.114 33.771 30.811 1.00 42.38 299 ASN A C 1
ATOM 2411 O O . ASN A 1 299 ? 9.750 34.869 30.386 1.00 42.38 299 ASN A O 1
ATOM 2415 N N . PHE A 1 300 ? 10.840 33.593 31.919 1.00 39.50 300 PHE A N 1
ATOM 2416 C CA . PHE A 1 300 ? 11.592 34.636 32.624 1.00 39.50 300 PHE A CA 1
ATOM 2417 C C . PHE A 1 300 ? 12.933 34.896 31.937 1.00 39.50 300 PHE A C 1
ATOM 2419 O O . PHE A 1 300 ? 13.537 33.909 31.454 1.00 39.50 300 PHE A O 1
#

Sequence (300 aa):
TEVLFQRGVKDSYFPTNKFSIPVDSATVFGNGTLTAKDTVWERSVNFEIKRQMLLKNHLMVMDLLANNDWERPIYFAVTTGPDSYINLQDHFQLEGLTYRLVPVYSPNQNPNLQGRVAADIMFKNVTEKFRWGNMDATEPIYLDENILRMTTNLRLQLSSLAEQLIDEGRKEDARTILDLSLERMPERNVPFDRILLPTVEAYYEIGDTTKANALAERLFTITEENLTYYMSLDPRFAIPLGNEMAISNAVLGRLASVAGRADPAFGKELEERFRTIEAAYQEKQIEMVSGQRRNSRMNF

Solvent-accessible surface area (backbone atoms only — not comparable to full-atom values): 17266 Å² total; per-residue (Å²): 140,84,89,80,74,70,99,85,61,84,76,89,78,72,99,61,54,70,50,73,45,81,49,58,67,69,56,36,49,72,72,62,72,40,55,93,84,58,81,71,64,45,66,45,47,71,35,50,49,94,61,91,77,81,54,72,72,57,52,50,53,52,52,50,64,74,72,40,84,74,77,59,92,51,71,43,59,75,82,64,53,73,80,72,47,56,58,46,43,36,22,21,31,30,48,59,75,33,27,35,64,42,55,35,86,34,78,50,88,51,91,91,46,57,19,39,73,40,53,73,59,19,50,49,36,61,76,74,64,63,78,73,83,68,44,51,57,88,65,96,77,88,74,53,72,69,57,55,60,51,49,54,54,53,49,46,44,43,33,55,46,23,51,54,25,44,76,72,68,36,39,68,61,18,48,52,43,53,51,47,49,48,59,45,44,26,56,96,67,39,69,83,55,82,73,46,49,61,49,34,51,48,29,44,75,63,64,39,52,70,62,18,51,55,49,41,53,52,52,41,51,54,37,50,52,51,38,52,52,49,65,70,42,59,52,87,65,27,58,84,40,49,65,60,45,53,49,34,54,52,51,41,53,47,48,20,53,58,37,32,76,79,38,57,70,62,10,48,55,42,40,56,53,39,54,57,52,48,53,54,48,54,54,44,54,54,50,39,59,54,49,52,60,56,56,70,72,68,75,130

pLDDT: mean 92.03, std 11.21, range [39.5, 98.81]

Foldseek 3Di:
DDDDDDPDDDDDDDPFQKDKQADDPCLCDVVVLDDPVCPAFDRIQIFGQPDPDDDPLNVVVVVCRRPVNSVDWDKDFLPPDPNNCSGQQQQFEDQARITTRGRHRACDPPPSHGHYYPLVNNLCCLPPPDDLPPLLPPPDDDDDPVNLVVLLSNLLSLLSSLVVCVVVVNLVSSVVSLVCNCNSNPCVRRNDELSCLSSLLSCLSSPVLVVSLVVLVVHLVVLLVVLVVLLPDDLVSNVVCVVVNVSSLVSLVSSLVSNCVRPVVSSVVSVVSSVVSVVSSVVSVVVNVVVVVVVVVPDD

Nearest PDB structures (foldseek):
  7aoi-assembly1_BF  TM=6.187E-01  e=1.844E-01  Trypanosoma brucei
  3edt-assembly1_B  TM=3.846E-01  e=6.136E-01  Homo sapiens
  7w5m-assembly1_A  TM=3.620E-01  e=1.172E+00  Arabidopsis thaliana
  3rib-assembly2_B  TM=2.734E-01  e=8.097E-01  Homo sapiens
  6paf-assembly1_A  TM=3.033E-01  e=3.394E+00  Homo sapiens

Radius of gyration: 24.06 Å; Cα contacts (8 Å, |Δi|>4): 332; chains: 1; bounding box: 68×55×62 Å

Secondary structure (DSSP, 8-state):
----SSTT------S-SEEEEE--HHHHHHTTSS-TT--S--SEEEEE---S---HHHHHHHHHHHT-TTTS--EEETTSHHHHTTT-GGGEEE-SSEEEE-S-----S-TT--SEE-HHHHHHIIIII---TTTT-SS-----HHHHHHHHHHHHHHHHHHHHHHHTT-HHHHHHHHHHHHHHS-TTTS---GGGHHHHHHHHHTT-HHHHHHHHHHHHHHHHHHHHHHHHS-HHHHGGGHHHHHHHHHHHHHHHHHHHHH-HHHHHHHHHHHHHHHHHHHHHHHHHHHHHHHHTT---

Mean predicted aligned error: 6.0 Å